Protein AF-A0A849QAJ8-F1 (afdb_monomer)

Solvent-accessible surface area (backbone atoms only — not comparable to full-atom values): 10828 Å² total; per-residue (Å²): 129,83,94,73,85,91,80,81,63,49,71,35,88,57,78,16,49,91,35,23,69,59,45,51,51,54,48,50,59,59,39,70,74,68,80,42,49,40,36,40,26,47,19,62,44,42,60,51,30,50,54,52,40,64,77,35,65,94,50,90,46,48,65,41,27,34,37,59,30,72,88,34,77,31,46,33,90,88,12,53,21,49,65,41,44,60,56,31,62,75,70,69,52,66,69,45,70,44,71,54,66,47,39,58,70,47,49,57,47,25,73,74,67,76,50,80,46,71,48,42,49,53,35,57,58,39,28,67,63,28,59,13,52,28,46,32,58,31,50,40,26,46,34,23,68,68,68,77,45,47,64,89,42,50,30,37,27,37,9,29,36,97,45,47,22,30,20,31,35,32,32,32,32,23,39,72,93,47,47,87,68,42,40,84,75,44,64,51,30,31,38,58,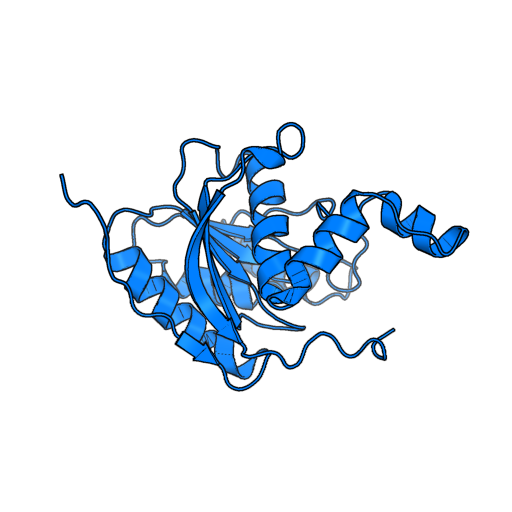64,97,58,78,71,88,80,76,125

Mean predicted aligned error: 3.6 Å

Foldseek 3Di:
DDPDDDDDAAAAQDFDAVCFVVLLVLLLVVCVVPQAQEEEEEAALCPSQVVSCVSCVPHNHQYEYEYEACPDQQNPCPHSNVVCVVVCVVVVHDYFHDDFLLPPCQVVVCVPPVDGDPSVVVLLVLCQQNNFSSVQLRRLQSCCQVVNDHLVHFYWYFYTDPHHTFWIWTKRGDHSVPSVSIDGDDTRYHYDDPGDPPPPD

Sequence (201 aa):
MAEFQTKNITYFLKTGVSNTDKAISLAVDRVAEGDITKVVVATSSGDTGLKVFEAFKDTNVSVVPVVLNAGSKYSLPDGEWTKNKKKYDRLGLKYVQGIHTFSGIERAVKSRWNTAGPALLIGDALKLSCEGFKVCVEITVMACDSGFVSPDDKVLVLSGTGRGSDTVLVVKPAYSSSFFDLAIQEIVCKPMTDGIKHDAR

pLDDT: mean 94.59, std 10.2, range [32.88, 98.94]

Radius of gyration: 16.39 Å; Cα contacts (8 Å, |Δi|>4): 404; chains: 1; bounding box: 48×39×46 Å

Nearest PDB structures (foldseek):
  1vp8-assembly1_A  TM=9.232E-01  e=2.959E-21  Archaeoglobus fulgidus DSM 4304
  1t57-assembly1_C-2  TM=9.183E-01  e=1.651E-17  Methanothermobacter thermautotrophicus
  5gha-assembly2_D  TM=4.778E-01  e=6.001E-04  Thermus thermophilus HB27
  5b4f-assembly1_A-2  TM=5.161E-01  e=3.882E-03  Thermus thermophilus HB27
  5log-assembly1_B  TM=4.543E-01  e=4.780E-02  Myxococcus xanthus

Secondary structure (DSSP, 8-state):
--S------EEESS-SGGGHHHHHHHHHHHHTTSS--EEEEE-SSSHHHHHHHHHHTTSSPEEEEEEPPTTSTTTSTTSHHHHHHHHHHHHT---EE---TTTTHHHHHHHHHS---HHHHHHHHHTTT-HHHHHHHHHHHHHHHTTSS-TT--EEEEE-SSSS--EEEEEE---GGGGGG-EEEEEEEEE--S---TT--

Structure (mmCIF, N/CA/C/O backbone):
data_AF-A0A849QAJ8-F1
#
_entry.id   AF-A0A849QAJ8-F1
#
loop_
_atom_site.group_PDB
_atom_site.id
_atom_site.type_symbol
_atom_site.label_atom_id
_atom_site.label_alt_id
_atom_site.label_comp_id
_atom_site.label_asym_id
_atom_site.label_entity_id
_atom_site.label_seq_id
_atom_site.pdbx_PDB_ins_code
_atom_site.Cartn_x
_atom_site.Cartn_y
_atom_site.Cartn_z
_atom_site.occupancy
_atom_site.B_iso_or_equiv
_atom_site.auth_seq_id
_atom_site.auth_comp_id
_atom_site.auth_asym_id
_atom_site.auth_atom_id
_atom_site.pdbx_PDB_model_num
ATOM 1 N N . MET A 1 1 ? -28.780 11.942 8.060 1.00 59.34 1 MET A N 1
ATOM 2 C CA . MET A 1 1 ? -27.422 11.362 7.934 1.00 59.34 1 MET A CA 1
ATOM 3 C C . MET A 1 1 ? -26.432 12.512 8.017 1.00 59.34 1 MET A C 1
ATOM 5 O O . MET A 1 1 ? -26.827 13.617 7.670 1.00 59.34 1 MET A O 1
ATOM 9 N N . ALA A 1 2 ? -25.214 12.297 8.517 1.00 70.69 2 ALA A N 1
ATOM 10 C CA . ALA A 1 2 ? -24.197 13.347 8.486 1.00 70.69 2 ALA A CA 1
ATOM 11 C C . ALA A 1 2 ? -23.813 13.636 7.025 1.00 70.69 2 ALA A C 1
ATOM 13 O O . ALA A 1 2 ? -23.554 12.702 6.271 1.00 70.69 2 ALA A O 1
ATOM 14 N N . GLU A 1 3 ? -23.813 14.907 6.626 1.00 91.25 3 GLU A N 1
ATOM 15 C CA . GLU A 1 3 ? -23.487 15.330 5.252 1.00 91.25 3 GLU A CA 1
ATOM 16 C C . GLU A 1 3 ? -21.973 15.362 4.990 1.00 91.25 3 GLU A C 1
ATOM 18 O O . GLU A 1 3 ? -21.538 15.354 3.842 1.00 91.25 3 GLU A O 1
ATOM 23 N N . PHE A 1 4 ? -21.162 15.378 6.052 1.00 92.31 4 PHE A N 1
ATOM 24 C CA . PHE A 1 4 ? -19.704 15.397 5.989 1.00 92.31 4 PHE A CA 1
ATOM 25 C C . PHE A 1 4 ? -19.081 14.779 7.249 1.00 92.31 4 PHE A C 1
ATOM 27 O O . PHE A 1 4 ? -19.720 14.682 8.299 1.00 92.31 4 PHE A O 1
ATOM 34 N N . GLN A 1 5 ? -17.806 14.392 7.150 1.00 92.62 5 GLN A N 1
ATOM 35 C CA . GLN A 1 5 ? -16.974 13.958 8.272 1.00 92.62 5 GLN A CA 1
ATOM 36 C C . GLN A 1 5 ? -15.643 14.717 8.241 1.00 92.62 5 GLN A C 1
ATOM 38 O O . GLN A 1 5 ? -14.999 14.801 7.197 1.00 92.62 5 GLN A O 1
ATOM 43 N N . THR A 1 6 ? -15.214 15.235 9.392 1.00 95.81 6 THR A N 1
ATOM 44 C CA . THR A 1 6 ? -13.903 15.881 9.547 1.00 95.81 6 THR A CA 1
ATOM 45 C C . THR A 1 6 ? -12.921 14.907 10.184 1.00 95.81 6 THR A C 1
ATOM 47 O O . THR A 1 6 ? -13.223 14.297 11.210 1.00 95.81 6 THR A O 1
ATOM 50 N N . LYS A 1 7 ? -11.732 14.781 9.591 1.00 95.69 7 LYS A N 1
ATOM 51 C CA . LYS A 1 7 ? -10.619 13.981 10.111 1.00 95.69 7 LYS A CA 1
ATOM 52 C C . LYS A 1 7 ? -9.316 14.764 10.024 1.00 95.69 7 LYS A C 1
ATOM 54 O O . LYS A 1 7 ? -9.140 15.596 9.137 1.00 95.69 7 LYS A O 1
ATOM 59 N N . ASN A 1 8 ? -8.400 14.464 10.938 1.00 96.88 8 ASN A N 1
ATOM 60 C CA . ASN A 1 8 ? -7.051 15.015 10.912 1.00 96.88 8 ASN A CA 1
ATOM 61 C C . ASN A 1 8 ? -6.159 14.189 9.982 1.00 96.88 8 ASN A C 1
ATOM 63 O O . ASN A 1 8 ? -6.253 12.964 9.947 1.00 96.88 8 ASN A O 1
ATOM 67 N N . ILE A 1 9 ? -5.251 14.870 9.287 1.00 98.38 9 ILE A N 1
ATOM 68 C CA . ILE A 1 9 ? -4.198 14.266 8.470 1.00 98.38 9 ILE A CA 1
ATOM 69 C C . ILE A 1 9 ? -2.834 14.690 9.010 1.00 98.38 9 ILE A C 1
ATOM 71 O O . ILE A 1 9 ? -2.630 15.851 9.366 1.00 98.38 9 ILE A O 1
ATOM 75 N N . THR A 1 10 ? -1.881 13.757 9.047 1.00 98.69 10 THR A N 1
ATOM 76 C CA . THR A 1 10 ? -0.484 14.072 9.375 1.00 98.69 10 THR A CA 1
ATOM 77 C C . THR A 1 10 ? 0.354 14.232 8.112 1.00 98.69 10 THR A C 1
ATOM 79 O O . THR A 1 10 ? 0.436 13.324 7.284 1.00 98.69 10 THR A O 1
ATOM 82 N N . TYR A 1 11 ? 1.050 15.361 8.002 1.00 98.38 11 TYR A N 1
ATOM 83 C CA . TYR A 1 11 ? 2.025 15.594 6.944 1.00 98.38 11 TYR A CA 1
ATOM 84 C C . TYR A 1 11 ? 3.453 15.484 7.480 1.00 98.38 11 TYR A C 1
ATOM 86 O O . TYR A 1 11 ? 3.863 16.277 8.326 1.00 98.38 11 TYR A O 1
ATOM 94 N N . PHE A 1 12 ? 4.230 14.521 6.982 1.00 97.94 12 PHE A N 1
ATOM 95 C CA . PHE A 1 12 ? 5.649 14.423 7.332 1.00 97.94 12 PHE A CA 1
ATOM 96 C C . PHE A 1 12 ? 6.468 15.442 6.544 1.00 97.94 12 PHE A C 1
ATOM 98 O O . PHE A 1 12 ? 6.305 15.572 5.336 1.00 97.94 12 PHE A O 1
ATOM 105 N N . LEU A 1 13 ? 7.405 16.127 7.198 1.00 95.44 13 LEU A N 1
ATOM 106 C CA . LEU A 1 13 ? 8.244 17.133 6.532 1.00 95.44 13 LEU A CA 1
ATOM 107 C C . LEU A 1 13 ? 9.301 16.526 5.595 1.00 95.44 13 LEU A C 1
ATOM 109 O O . LEU A 1 13 ? 9.900 17.234 4.793 1.00 95.44 13 LEU A O 1
ATOM 113 N N . LYS A 1 14 ? 9.578 15.226 5.726 1.00 92.94 14 LYS A N 1
ATOM 114 C CA . LYS A 1 14 ? 10.541 14.479 4.910 1.00 92.94 14 LYS A CA 1
ATOM 115 C C . LYS A 1 14 ? 9.977 13.102 4.587 1.00 92.94 14 LYS A C 1
ATOM 117 O O . LYS A 1 14 ? 9.165 12.578 5.343 1.00 92.94 14 LYS A O 1
ATOM 122 N N . THR A 1 15 ? 10.434 12.507 3.494 1.00 94.31 15 THR A N 1
ATOM 123 C CA . THR A 1 15 ? 10.112 11.128 3.099 1.00 94.31 15 THR A CA 1
ATOM 124 C C . THR A 1 15 ? 10.975 10.099 3.838 1.00 94.31 15 THR A C 1
ATOM 126 O O . THR A 1 15 ? 12.091 10.415 4.258 1.00 94.31 15 THR A O 1
ATOM 129 N N . GLY A 1 16 ? 10.531 8.840 3.868 1.00 92.06 16 GLY A N 1
ATOM 130 C CA . GLY A 1 16 ? 11.381 7.682 4.156 1.00 92.06 16 GLY A CA 1
ATOM 131 C C . GLY A 1 16 ? 11.278 7.086 5.562 1.00 92.06 16 GLY A C 1
ATOM 132 O O . GLY A 1 16 ? 10.374 7.376 6.345 1.00 92.06 16 GLY A O 1
ATOM 133 N N . VAL A 1 17 ? 12.234 6.201 5.862 1.00 96.25 17 VAL A N 1
ATOM 134 C CA . VAL A 1 17 ? 12.159 5.217 6.957 1.00 96.25 17 VAL A CA 1
ATOM 135 C C . VAL A 1 17 ? 11.997 5.815 8.356 1.00 96.25 17 VAL A C 1
ATOM 137 O O . VAL A 1 17 ? 11.399 5.164 9.213 1.00 96.25 17 VAL A O 1
ATOM 140 N N . SER A 1 18 ? 12.459 7.047 8.588 1.00 97.06 18 SER A N 1
ATOM 141 C CA . SER A 1 18 ? 12.325 7.739 9.879 1.00 97.06 18 SER A CA 1
ATOM 142 C C . SER A 1 18 ? 10.871 7.939 10.309 1.00 97.06 18 SER A C 1
ATOM 144 O O . SER A 1 18 ? 10.608 8.109 11.494 1.00 97.06 18 SER A O 1
ATOM 146 N N . ASN A 1 19 ? 9.927 7.897 9.366 1.00 98.25 19 ASN A N 1
ATOM 147 C CA . ASN A 1 19 ? 8.506 8.081 9.647 1.00 98.25 19 ASN A CA 1
ATOM 148 C C . ASN A 1 19 ? 7.787 6.775 10.011 1.00 98.25 19 ASN A C 1
ATOM 150 O O . ASN A 1 19 ? 6.636 6.830 10.434 1.00 98.25 19 ASN A O 1
ATOM 154 N N . THR A 1 20 ? 8.446 5.617 9.868 1.00 98.69 20 THR A N 1
ATOM 155 C CA . THR A 1 20 ? 7.796 4.295 9.940 1.00 98.69 20 THR A CA 1
ATOM 156 C C . THR A 1 20 ? 7.024 4.100 11.232 1.00 98.69 20 THR A C 1
ATOM 158 O O . THR A 1 20 ? 5.845 3.768 11.190 1.00 98.69 20 THR A O 1
ATOM 161 N N . ASP A 1 21 ? 7.656 4.341 12.377 1.00 98.69 21 ASP A N 1
ATOM 162 C CA . ASP A 1 21 ? 7.020 4.058 13.664 1.00 98.69 21 ASP A CA 1
ATOM 163 C C . ASP A 1 21 ? 5.844 5.019 13.922 1.00 98.69 21 ASP A C 1
ATOM 165 O O . ASP A 1 21 ? 4.804 4.608 14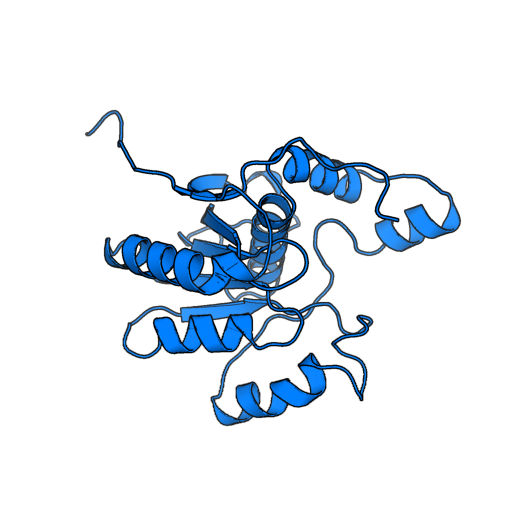.437 1.00 98.69 21 ASP A O 1
ATOM 169 N N . LYS A 1 22 ? 5.940 6.278 13.463 1.00 98.81 22 LYS A N 1
ATOM 170 C CA . LYS A 1 22 ? 4.822 7.226 13.549 1.00 98.81 22 LYS A CA 1
ATOM 171 C C . LYS A 1 22 ? 3.684 6.867 12.591 1.00 98.81 22 LYS A C 1
ATOM 173 O O . LYS A 1 22 ? 2.528 6.953 12.989 1.00 98.81 22 LYS A O 1
ATOM 178 N N . ALA A 1 23 ? 3.987 6.441 11.366 1.00 98.81 23 ALA A N 1
ATOM 179 C CA . ALA A 1 23 ? 2.986 5.969 10.411 1.00 98.81 23 ALA A CA 1
ATOM 180 C C . ALA A 1 23 ? 2.232 4.737 10.945 1.00 98.81 23 ALA A C 1
ATOM 182 O O . ALA A 1 23 ? 1.012 4.676 10.830 1.00 98.81 23 ALA A O 1
ATOM 183 N N . ILE A 1 24 ? 2.935 3.801 11.595 1.00 98.88 24 ILE A N 1
ATOM 184 C CA . ILE A 1 24 ? 2.323 2.634 12.250 1.00 98.88 24 ILE A CA 1
ATOM 185 C C . ILE A 1 24 ? 1.429 3.065 13.419 1.00 98.88 24 ILE A C 1
ATOM 187 O O . ILE A 1 24 ? 0.303 2.596 13.516 1.00 98.88 24 ILE A O 1
ATOM 191 N N . SER A 1 25 ? 1.879 3.991 14.271 1.00 98.75 25 SER A N 1
ATOM 192 C CA . SER A 1 25 ? 1.038 4.528 15.353 1.00 98.75 25 SER A CA 1
ATOM 193 C C . SER A 1 25 ? -0.247 5.170 14.816 1.00 98.75 25 SER A C 1
ATOM 195 O O . SER A 1 25 ? -1.323 4.854 15.305 1.00 98.75 25 SER A O 1
ATOM 197 N N . LEU A 1 26 ? -0.159 5.998 13.771 1.00 98.81 26 LEU A N 1
ATOM 198 C CA . LEU A 1 26 ? -1.337 6.623 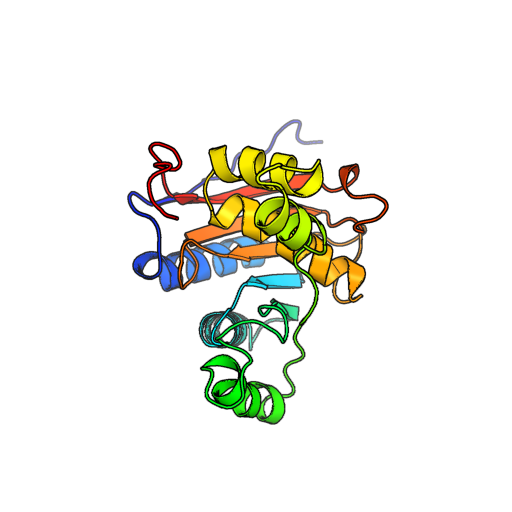13.155 1.00 98.81 26 LEU A CA 1
ATOM 199 C C . LEU A 1 26 ? -2.275 5.595 12.499 1.00 98.81 26 LEU A C 1
ATOM 201 O O . LEU A 1 26 ? -3.489 5.781 12.483 1.00 98.81 26 LEU A O 1
ATOM 205 N N . ALA A 1 27 ? -1.718 4.510 11.959 1.00 98.75 27 ALA A N 1
ATOM 206 C CA . ALA A 1 27 ? -2.486 3.389 11.434 1.00 98.75 27 ALA A CA 1
ATOM 207 C C . ALA A 1 27 ? -3.267 2.659 12.534 1.00 98.75 27 ALA A C 1
ATOM 209 O O . ALA A 1 27 ? -4.446 2.364 12.345 1.00 98.75 27 ALA A O 1
ATOM 210 N N . VAL A 1 28 ? -2.628 2.394 13.677 1.00 98.56 28 VAL A N 1
ATOM 211 C CA . VAL A 1 28 ? -3.278 1.794 14.851 1.00 98.56 28 VAL A CA 1
ATOM 212 C C . VAL A 1 28 ? -4.408 2.693 15.348 1.00 98.56 28 VAL A C 1
ATOM 214 O O . VAL A 1 28 ? -5.528 2.211 15.505 1.00 98.56 28 VAL A O 1
ATOM 217 N N . ASP A 1 29 ? -4.150 3.997 15.493 1.00 98.31 29 ASP A N 1
ATOM 218 C CA . ASP A 1 29 ? -5.162 4.977 15.906 1.00 98.31 29 ASP A CA 1
ATOM 219 C C . ASP A 1 29 ? -6.360 4.977 14.944 1.00 98.31 29 ASP A C 1
ATOM 221 O O . ASP A 1 29 ? -7.511 4.971 15.379 1.00 98.31 29 ASP A O 1
ATOM 225 N N . ARG A 1 30 ? -6.106 4.924 13.627 1.00 98.00 30 ARG A N 1
ATOM 226 C CA . ARG A 1 30 ? -7.181 4.885 12.630 1.00 98.00 30 ARG A CA 1
ATOM 227 C C . ARG A 1 30 ? -7.992 3.596 12.716 1.00 98.00 30 ARG A C 1
ATOM 229 O O . ARG A 1 30 ? -9.213 3.647 12.614 1.00 98.00 30 ARG A O 1
ATOM 236 N N . VAL A 1 31 ? -7.349 2.444 12.871 1.00 98.06 31 VAL A N 1
ATOM 237 C CA . VAL A 1 31 ? -8.041 1.147 12.957 1.00 98.06 31 VAL A CA 1
ATOM 238 C C . VAL A 1 31 ? -8.864 1.028 14.242 1.00 98.06 31 VAL A C 1
ATOM 240 O O . VAL A 1 31 ? -9.927 0.410 14.220 1.00 98.06 31 VAL A O 1
ATOM 243 N N . ALA A 1 32 ? -8.437 1.672 15.332 1.00 97.25 32 ALA A N 1
ATOM 244 C CA . ALA A 1 32 ? -9.168 1.698 16.600 1.00 97.25 32 ALA A CA 1
ATOM 245 C C . ALA A 1 32 ? -10.566 2.344 16.503 1.00 97.25 32 ALA A C 1
ATOM 247 O O . ALA A 1 32 ? -11.397 2.125 17.381 1.00 97.25 32 ALA A O 1
ATOM 248 N N . GLU A 1 33 ? -10.863 3.085 15.429 1.00 96.56 33 GLU A N 1
ATOM 249 C CA . GLU A 1 33 ? -12.215 3.587 15.147 1.00 96.56 33 GLU A CA 1
ATOM 250 C C . GLU A 1 33 ? -13.225 2.473 14.792 1.00 96.56 33 GLU A C 1
ATOM 252 O O . GLU A 1 33 ? -14.432 2.706 14.840 1.00 96.56 33 GLU A O 1
ATOM 257 N N . GLY A 1 34 ? -12.754 1.258 14.479 1.00 96.19 34 GLY A N 1
ATOM 258 C CA . GLY A 1 34 ? -13.561 0.031 14.487 1.00 96.19 34 GLY A CA 1
ATOM 259 C C . GLY A 1 34 ? -14.207 -0.388 13.162 1.00 96.19 34 GLY A C 1
ATOM 260 O O . GLY A 1 34 ? -14.842 -1.438 13.112 1.00 96.19 34 GLY A O 1
ATOM 261 N N . ASP A 1 35 ? -14.038 0.373 12.081 1.00 96.62 35 ASP A N 1
ATOM 262 C CA . ASP A 1 35 ? -14.618 0.093 10.755 1.00 96.62 35 ASP A CA 1
ATOM 263 C C . ASP A 1 35 ? -13.645 -0.586 9.769 1.00 96.62 35 ASP A C 1
ATOM 265 O O . ASP A 1 35 ? -13.997 -0.811 8.611 1.00 96.62 35 ASP A O 1
ATOM 269 N N . ILE A 1 36 ? -12.423 -0.910 10.207 1.00 98.12 36 ILE A N 1
ATOM 270 C CA . ILE A 1 36 ? -11.376 -1.531 9.385 1.00 98.12 36 ILE A CA 1
ATOM 271 C C . ILE A 1 36 ? -10.854 -2.792 10.073 1.00 98.12 36 ILE A C 1
ATOM 273 O O . ILE A 1 36 ? -10.370 -2.746 11.201 1.00 98.12 36 ILE A O 1
ATOM 277 N N . THR A 1 37 ? -10.880 -3.915 9.357 1.00 97.25 37 THR A N 1
ATOM 278 C CA . THR A 1 37 ? -10.395 -5.220 9.848 1.00 97.25 37 THR A CA 1
ATOM 279 C C . THR A 1 37 ? -9.248 -5.792 9.015 1.00 97.25 37 THR A C 1
ATOM 281 O O . THR A 1 37 ? -8.721 -6.855 9.342 1.00 97.25 37 THR A O 1
ATOM 284 N N . LYS A 1 38 ? -8.831 -5.102 7.947 1.00 98.62 38 LYS A N 1
ATOM 285 C CA . LYS A 1 38 ? -7.742 -5.532 7.062 1.00 98.62 38 LYS A CA 1
ATOM 286 C C . LYS A 1 38 ? -6.733 -4.411 6.850 1.00 98.62 38 LYS A C 1
ATOM 288 O O . LYS A 1 38 ? -7.098 -3.283 6.516 1.00 98.62 38 LYS A O 1
ATOM 293 N N . VAL A 1 39 ? -5.460 -4.753 7.010 1.00 98.81 39 VAL A N 1
ATOM 294 C CA . VAL A 1 39 ? -4.318 -3.858 6.828 1.00 98.81 39 VAL A CA 1
ATOM 295 C C . VAL A 1 39 ? -3.399 -4.439 5.763 1.00 98.81 39 VAL A C 1
ATOM 297 O O . VAL A 1 39 ? -2.885 -5.538 5.926 1.00 98.81 39 VAL A O 1
ATOM 300 N N . VAL A 1 40 ? -3.144 -3.700 4.690 1.00 98.94 40 VAL A N 1
ATOM 301 C CA . VAL A 1 40 ? -2.177 -4.074 3.649 1.00 98.94 40 VAL A CA 1
ATOM 302 C C . VAL A 1 40 ? -0.905 -3.254 3.848 1.00 98.94 40 VAL A C 1
ATOM 304 O O . VAL A 1 40 ? -0.972 -2.049 4.072 1.00 98.94 40 VAL A O 1
ATOM 307 N N . VAL A 1 41 ? 0.271 -3.878 3.776 1.00 98.94 41 VAL A N 1
ATOM 308 C CA . VAL A 1 41 ? 1.548 -3.183 4.015 1.00 98.94 41 VAL A CA 1
ATOM 309 C C . VAL A 1 41 ? 2.601 -3.540 2.976 1.00 98.94 41 VAL A C 1
ATOM 311 O O . VAL A 1 41 ? 2.927 -4.710 2.785 1.00 98.94 41 VAL A O 1
ATOM 314 N N . ALA A 1 42 ? 3.199 -2.532 2.338 1.00 98.81 42 ALA A N 1
ATOM 315 C CA . ALA A 1 42 ? 4.355 -2.735 1.471 1.00 98.81 42 ALA A CA 1
ATOM 316 C C . ALA A 1 42 ? 5.592 -3.082 2.304 1.00 98.81 42 ALA A C 1
ATOM 318 O O . ALA A 1 42 ? 5.936 -2.390 3.266 1.00 98.81 42 ALA A O 1
ATOM 319 N N . THR A 1 43 ? 6.325 -4.120 1.904 1.00 98.50 43 THR A N 1
ATOM 320 C CA . THR A 1 43 ? 7.581 -4.470 2.565 1.00 98.50 43 THR A CA 1
ATOM 321 C C . THR A 1 43 ? 8.574 -5.128 1.610 1.00 98.50 43 THR A C 1
ATOM 323 O O . THR A 1 43 ? 8.359 -6.213 1.092 1.00 98.50 43 THR A O 1
ATOM 326 N N . SER A 1 44 ? 9.704 -4.467 1.354 1.00 97.31 44 SER A N 1
ATOM 327 C CA . SER A 1 44 ? 10.723 -4.989 0.434 1.00 97.31 44 SER A CA 1
ATOM 328 C C . SER A 1 44 ? 11.646 -6.017 1.089 1.00 97.31 44 SER A C 1
ATOM 330 O O . SER A 1 44 ? 11.889 -7.061 0.498 1.00 97.31 44 SER A O 1
ATOM 332 N N . SER A 1 45 ? 12.141 -5.748 2.303 1.00 97.31 45 SER A N 1
ATOM 333 C CA . SER A 1 45 ? 12.976 -6.675 3.088 1.00 97.31 45 SER A CA 1
ATOM 334 C C . SER A 1 45 ? 12.172 -7.623 3.983 1.00 97.31 45 SER A C 1
ATOM 336 O O . SER A 1 45 ? 12.735 -8.567 4.527 1.00 97.31 45 SER A O 1
ATOM 338 N N . GLY A 1 46 ? 10.877 -7.365 4.184 1.00 97.81 46 GLY A N 1
ATOM 339 C CA . GLY A 1 46 ? 10.035 -8.050 5.169 1.00 97.81 46 GLY A CA 1
ATOM 340 C C . GLY A 1 46 ? 9.964 -7.362 6.539 1.00 97.81 46 GLY A C 1
ATOM 341 O O . GLY A 1 46 ? 9.052 -7.665 7.305 1.00 97.81 46 GLY A O 1
ATOM 342 N N . ASP A 1 47 ? 10.859 -6.424 6.867 1.00 97.75 47 ASP A N 1
ATOM 343 C CA . ASP A 1 47 ? 10.926 -5.856 8.227 1.00 97.75 47 ASP A CA 1
ATOM 344 C C . ASP A 1 47 ? 9.713 -4.983 8.567 1.00 97.75 47 ASP A C 1
ATOM 346 O O . ASP A 1 47 ? 9.139 -5.108 9.646 1.00 97.75 47 ASP A O 1
ATOM 350 N N . THR A 1 48 ? 9.282 -4.121 7.641 1.00 98.50 48 THR A N 1
ATOM 351 C CA . THR A 1 48 ? 8.090 -3.278 7.842 1.00 98.50 48 THR A CA 1
ATOM 352 C C . THR A 1 48 ? 6.830 -4.122 8.013 1.00 98.50 48 THR A C 1
ATOM 354 O O . THR A 1 48 ? 6.017 -3.811 8.876 1.00 98.50 48 THR A O 1
ATOM 357 N N . GLY A 1 49 ? 6.692 -5.218 7.259 1.00 98.38 49 GLY A N 1
ATOM 358 C CA . GLY A 1 49 ? 5.556 -6.126 7.420 1.00 98.38 49 GLY A CA 1
ATOM 359 C C . GLY A 1 49 ? 5.541 -6.806 8.790 1.00 98.38 49 GLY A C 1
ATOM 360 O O . GLY A 1 49 ? 4.482 -6.892 9.401 1.00 98.38 49 GLY A O 1
ATOM 361 N N . LEU A 1 50 ? 6.707 -7.190 9.328 1.00 98.44 50 LEU A N 1
ATOM 362 C CA . LEU A 1 50 ? 6.814 -7.733 10.690 1.00 98.44 50 LEU A CA 1
ATOM 363 C C . LEU A 1 50 ? 6.470 -6.687 11.754 1.00 98.44 50 LEU A C 1
ATOM 365 O O . LEU A 1 50 ? 5.759 -7.003 12.700 1.00 98.44 50 LEU A O 1
ATOM 369 N N 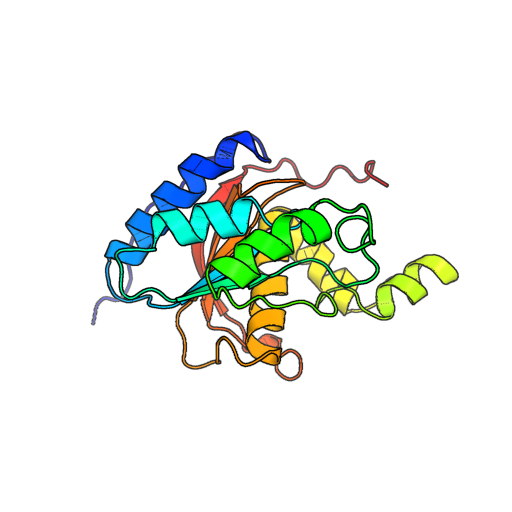. LYS A 1 51 ? 6.939 -5.442 11.593 1.00 98.44 51 LYS A N 1
ATOM 370 C CA . LYS A 1 51 ? 6.597 -4.343 12.510 1.00 98.44 51 LYS A CA 1
ATOM 371 C C . LYS A 1 51 ? 5.094 -4.063 12.537 1.00 98.44 51 LYS A C 1
ATOM 373 O O . LYS A 1 51 ? 4.534 -3.872 13.609 1.00 98.44 51 LYS A O 1
ATOM 378 N N . VAL A 1 52 ? 4.451 -4.032 11.368 1.00 98.56 52 VAL A N 1
ATOM 379 C CA . VAL A 1 52 ? 2.999 -3.822 11.274 1.00 98.56 52 VAL A CA 1
ATOM 380 C C . VAL A 1 52 ? 2.247 -5.010 11.861 1.00 98.56 52 VAL A C 1
ATOM 382 O O . VAL A 1 52 ? 1.324 -4.799 12.635 1.00 98.56 52 VAL A O 1
ATOM 385 N N . PHE A 1 53 ? 2.661 -6.243 11.563 1.00 98.25 53 PHE A N 1
ATOM 386 C CA . PHE A 1 53 ? 2.078 -7.427 12.193 1.00 98.25 53 PHE A CA 1
ATOM 387 C C . PHE A 1 53 ? 2.145 -7.348 13.723 1.00 98.25 53 PHE A C 1
ATOM 389 O O . PHE A 1 53 ? 1.124 -7.507 14.381 1.00 98.25 53 PHE A O 1
ATOM 396 N N . GLU A 1 54 ? 3.313 -7.027 14.283 1.00 98.19 54 GLU A N 1
ATOM 397 C CA . GLU A 1 54 ? 3.498 -6.891 15.730 1.00 98.19 54 GLU A CA 1
ATOM 398 C C . GLU A 1 54 ? 2.582 -5.818 16.338 1.00 98.19 54 GLU A C 1
ATOM 400 O O . GLU A 1 54 ? 2.016 -6.032 17.405 1.00 98.19 54 GLU A O 1
ATOM 405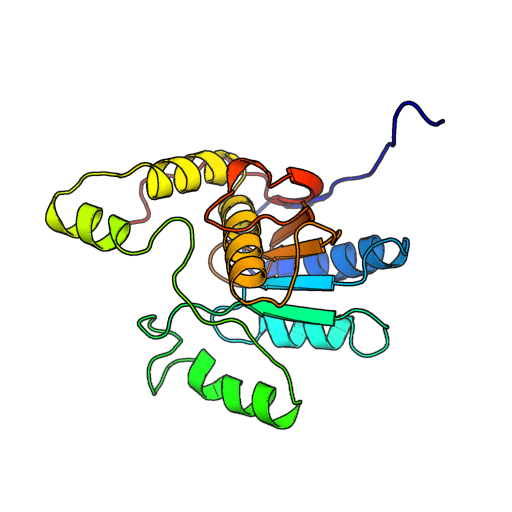 N N . ALA A 1 55 ? 2.382 -4.692 15.644 1.00 98.38 55 ALA A N 1
ATOM 406 C CA . ALA A 1 55 ? 1.503 -3.613 16.098 1.00 98.38 55 ALA A CA 1
ATOM 407 C C . ALA A 1 55 ? 0.012 -4.001 16.141 1.00 98.38 55 ALA A C 1
ATOM 409 O O . ALA A 1 55 ? -0.756 -3.369 16.863 1.00 98.38 55 ALA A O 1
ATOM 410 N N . PHE A 1 56 ? -0.394 -5.029 15.389 1.00 97.81 56 PHE A N 1
ATOM 411 C CA . PHE A 1 56 ? -1.781 -5.497 15.300 1.00 97.81 56 PHE A CA 1
ATOM 412 C C . PHE A 1 56 ? -2.001 -6.908 15.869 1.00 97.81 56 PHE A C 1
ATOM 414 O O . PHE A 1 56 ? -3.131 -7.394 15.837 1.00 97.81 56 PHE A O 1
ATOM 421 N N . LYS A 1 57 ? -0.969 -7.569 16.412 1.00 95.38 57 LYS A N 1
ATOM 422 C CA . LYS A 1 57 ? -1.013 -8.994 16.798 1.00 95.38 57 LYS A CA 1
ATOM 423 C C . LYS A 1 57 ? -2.087 -9.343 17.839 1.00 95.38 57 LYS A C 1
ATOM 425 O O . LYS A 1 57 ? -2.603 -10.452 17.819 1.00 95.38 57 LYS A O 1
ATOM 430 N N . ASP A 1 58 ? -2.417 -8.396 18.719 1.00 94.31 58 ASP A N 1
ATOM 431 C CA . ASP A 1 58 ? -3.389 -8.563 19.809 1.00 94.31 58 ASP A CA 1
ATOM 432 C C . ASP A 1 58 ? -4.778 -8.007 19.427 1.00 94.31 58 ASP A C 1
ATOM 434 O O . ASP A 1 58 ? -5.613 -7.714 20.283 1.00 94.31 58 ASP A O 1
ATOM 438 N N . THR A 1 59 ? -5.029 -7.826 18.126 1.00 94.62 59 THR A N 1
ATOM 439 C CA . THR A 1 59 ? -6.287 -7.311 17.570 1.00 94.62 59 THR A CA 1
ATOM 440 C C . THR A 1 59 ? -6.909 -8.317 16.599 1.00 94.62 59 THR A C 1
ATOM 442 O O . THR A 1 59 ? -6.253 -9.248 16.140 1.00 94.62 59 THR A O 1
ATOM 445 N N . ASN A 1 60 ? -8.169 -8.102 16.211 1.00 93.31 60 ASN A N 1
ATOM 446 C CA . ASN A 1 60 ? -8.846 -8.919 15.190 1.00 93.31 60 ASN A CA 1
ATOM 447 C C . ASN A 1 60 ? -8.488 -8.515 13.744 1.00 93.31 60 ASN A C 1
ATOM 449 O O . ASN A 1 60 ? -9.195 -8.874 12.801 1.00 93.31 60 ASN A O 1
ATOM 453 N N . VAL A 1 61 ? -7.430 -7.725 13.557 1.00 97.06 61 VAL A N 1
ATOM 454 C CA . VAL A 1 61 ? -7.058 -7.146 12.265 1.00 97.06 61 VAL A CA 1
ATOM 455 C C . VAL A 1 61 ? -6.154 -8.107 11.505 1.00 97.06 61 VAL A C 1
ATOM 457 O O . VAL A 1 61 ? -5.109 -8.531 11.993 1.00 97.06 61 VAL A O 1
ATOM 460 N N . SER A 1 62 ? -6.525 -8.419 10.266 1.00 97.69 62 SER A N 1
ATOM 461 C CA . SER A 1 62 ? -5.686 -9.206 9.369 1.00 97.69 62 SER A CA 1
ATOM 462 C C . SER A 1 62 ? -4.645 -8.316 8.695 1.00 97.69 62 SER A C 1
ATOM 464 O O . SER A 1 62 ? -4.995 -7.373 7.984 1.00 97.69 62 SER A O 1
ATOM 466 N N . VAL A 1 63 ? -3.363 -8.625 8.891 1.00 98.50 63 VAL A N 1
ATOM 467 C CA . VAL A 1 63 ? -2.256 -7.941 8.214 1.00 98.50 63 VAL A CA 1
ATOM 468 C C . VAL A 1 63 ? -1.847 -8.726 6.968 1.00 98.50 63 VAL A C 1
ATOM 470 O O . VAL A 1 63 ? -1.578 -9.925 7.038 1.00 98.50 63 VAL A O 1
ATOM 473 N N . VAL A 1 64 ? -1.760 -8.031 5.834 1.00 98.62 64 VAL A N 1
ATOM 474 C CA . VAL A 1 64 ? -1.406 -8.552 4.509 1.00 98.62 64 VAL A CA 1
ATOM 475 C C . VAL A 1 64 ? -0.129 -7.860 4.017 1.00 98.62 64 VAL A C 1
ATOM 477 O O . VAL A 1 64 ? -0.177 -6.795 3.393 1.00 98.62 64 VAL A O 1
ATOM 480 N N . PRO A 1 65 ? 1.046 -8.439 4.296 1.00 98.62 65 PRO A N 1
ATOM 481 C CA . PRO A 1 65 ? 2.309 -7.959 3.758 1.00 98.62 65 PRO A CA 1
ATOM 482 C C . PRO A 1 65 ? 2.406 -8.210 2.251 1.00 98.62 65 PRO A C 1
ATOM 484 O O . PRO A 1 65 ? 2.178 -9.325 1.782 1.00 98.62 65 PRO A O 1
ATOM 487 N N . VAL A 1 66 ? 2.797 -7.188 1.495 1.00 98.75 66 VAL A N 1
ATOM 488 C CA . VAL A 1 66 ? 3.032 -7.256 0.049 1.00 98.75 66 VAL A CA 1
ATOM 489 C C . VAL A 1 66 ? 4.509 -7.007 -0.218 1.00 98.75 66 VAL A C 1
ATOM 491 O O . VAL A 1 66 ? 5.035 -5.925 0.062 1.00 98.75 66 VAL A O 1
ATOM 494 N N . VAL A 1 67 ? 5.182 -8.025 -0.748 1.00 98.25 67 VAL A N 1
ATOM 495 C CA . VAL A 1 67 ? 6.607 -7.984 -1.078 1.00 98.25 67 VAL A CA 1
ATOM 496 C C . VAL A 1 67 ? 6.832 -7.712 -2.558 1.00 98.25 67 VAL A C 1
ATOM 498 O O . VAL A 1 67 ? 5.936 -7.836 -3.394 1.00 98.25 67 VAL A O 1
ATOM 501 N N . LEU A 1 68 ? 8.068 -7.347 -2.896 1.00 96.69 68 LEU A N 1
ATOM 502 C CA . LEU A 1 68 ? 8.468 -7.166 -4.288 1.00 96.69 68 LEU A CA 1
ATOM 503 C C . LEU A 1 68 ? 8.456 -8.504 -5.038 1.00 96.69 68 LEU A C 1
ATOM 505 O O . LEU A 1 68 ? 8.653 -9.572 -4.453 1.00 96.69 68 LEU A O 1
ATOM 509 N N . ASN A 1 69 ? 8.288 -8.434 -6.359 1.00 95.12 69 ASN A N 1
ATOM 510 C CA . ASN A 1 69 ? 8.330 -9.608 -7.230 1.00 95.12 69 ASN A CA 1
ATOM 511 C C . ASN A 1 69 ? 9.621 -10.442 -7.058 1.00 95.12 69 ASN A C 1
ATOM 513 O O . ASN A 1 69 ? 10.667 -9.938 -6.630 1.00 95.12 69 ASN A O 1
ATOM 517 N N . ALA A 1 70 ? 9.551 -11.716 -7.455 1.00 94.88 70 ALA A N 1
ATOM 518 C CA . ALA A 1 70 ? 10.636 -12.688 -7.298 1.00 94.88 70 ALA A CA 1
ATOM 519 C C . ALA A 1 70 ? 11.947 -12.292 -8.009 1.00 94.88 70 ALA A C 1
ATOM 521 O O . ALA A 1 70 ? 13.022 -12.690 -7.570 1.00 94.88 70 ALA A O 1
ATOM 522 N N . GLY A 1 71 ? 11.879 -11.473 -9.065 1.00 92.44 71 GLY A N 1
ATOM 523 C CA . GLY A 1 71 ? 13.052 -10.951 -9.774 1.00 92.44 71 GLY A CA 1
ATOM 524 C C . GLY A 1 71 ? 13.723 -9.752 -9.092 1.00 92.44 71 GLY A C 1
ATOM 525 O O . GLY A 1 71 ? 14.723 -9.238 -9.591 1.00 92.44 71 GLY A O 1
ATOM 526 N N . SER A 1 72 ? 13.191 -9.259 -7.972 1.00 93.94 72 SER A N 1
ATOM 527 C CA . SER A 1 72 ? 13.795 -8.140 -7.247 1.00 93.94 72 SER A CA 1
ATOM 528 C C . SER A 1 72 ? 15.070 -8.561 -6.514 1.00 93.94 72 SER A C 1
ATOM 530 O O . SER A 1 72 ? 15.149 -9.657 -5.964 1.00 93.94 72 SER A O 1
ATOM 532 N N . LYS A 1 73 ? 16.030 -7.635 -6.376 1.00 94.81 73 LYS A N 1
ATOM 533 C CA . LYS A 1 73 ? 17.259 -7.851 -5.584 1.00 94.81 73 LYS A CA 1
ATOM 534 C C . LYS A 1 73 ? 17.004 -8.312 -4.140 1.00 94.81 73 LYS A C 1
ATOM 536 O O . LYS A 1 73 ? 17.864 -8.939 -3.537 1.00 94.81 73 LYS A O 1
ATOM 541 N N . TYR A 1 74 ? 15.831 -7.996 -3.586 1.00 95.44 74 TYR A N 1
ATOM 542 C CA . TYR A 1 74 ? 15.437 -8.394 -2.235 1.00 95.44 74 TYR A CA 1
ATOM 543 C C . TYR A 1 74 ? 15.023 -9.866 -2.161 1.00 95.44 74 TYR A C 1
ATOM 545 O O . TYR A 1 74 ? 15.208 -10.483 -1.118 1.00 95.44 74 TYR A O 1
ATOM 553 N N . SER A 1 75 ? 14.481 -10.411 -3.254 1.00 94.56 75 SER A N 1
ATOM 554 C CA . SER A 1 75 ? 13.949 -11.777 -3.351 1.00 94.56 75 SER A CA 1
ATOM 555 C C . SER A 1 75 ? 14.932 -12.793 -3.941 1.00 94.56 75 SER A C 1
ATOM 557 O O . SER A 1 75 ? 14.627 -13.980 -3.977 1.00 94.56 75 SER A O 1
ATOM 559 N N . LEU A 1 76 ? 16.111 -12.351 -4.389 1.00 94.50 76 LEU A N 1
ATOM 560 C CA . LEU A 1 76 ? 17.201 -13.244 -4.793 1.00 94.50 76 LEU A CA 1
ATOM 561 C C . LEU A 1 76 ? 17.703 -14.087 -3.599 1.00 94.50 76 LEU A C 1
ATOM 563 O O . LEU A 1 76 ? 17.429 -13.721 -2.453 1.00 94.50 76 LEU A O 1
ATOM 567 N N . PRO A 1 77 ? 18.458 -15.184 -3.821 1.00 93.25 77 PRO A N 1
ATOM 568 C CA . PRO A 1 77 ? 18.902 -16.083 -2.747 1.00 93.25 77 PRO A CA 1
ATOM 569 C C . PRO A 1 77 ? 19.555 -15.386 -1.537 1.00 93.25 77 PRO A C 1
ATOM 571 O O . PRO A 1 77 ? 19.233 -15.716 -0.398 1.00 93.25 77 PRO A O 1
ATOM 574 N N . ASP A 1 78 ? 20.381 -14.360 -1.772 1.00 93.25 78 ASP A N 1
ATOM 575 C CA . ASP A 1 78 ? 21.060 -13.590 -0.712 1.00 93.25 78 ASP A CA 1
ATOM 576 C C . ASP A 1 78 ? 20.315 -12.320 -0.268 1.00 93.25 78 ASP A C 1
ATOM 578 O O . ASP A 1 78 ? 20.786 -11.578 0.608 1.00 93.25 78 ASP A O 1
ATOM 582 N N . GLY A 1 79 ? 19.154 -12.062 -0.867 1.00 95.62 79 GLY A N 1
ATOM 583 C CA . GLY A 1 79 ? 18.345 -10.880 -0.626 1.00 95.62 79 GLY A CA 1
ATOM 584 C C . GLY A 1 79 ? 17.727 -10.846 0.775 1.00 95.62 79 GLY A C 1
ATOM 585 O O . GLY A 1 79 ? 17.484 -11.871 1.416 1.00 95.62 79 GLY A O 1
ATOM 586 N N . GLU A 1 80 ? 17.479 -9.630 1.271 1.00 96.50 80 GLU A N 1
ATOM 587 C CA . GLU A 1 80 ? 16.958 -9.400 2.627 1.00 96.50 80 GLU A CA 1
ATOM 588 C C . GLU A 1 80 ? 15.604 -10.100 2.857 1.00 96.50 80 GLU A C 1
ATOM 590 O O . GLU A 1 80 ? 15.400 -10.698 3.916 1.00 96.50 80 GLU A O 1
ATOM 595 N N . TRP A 1 81 ? 14.714 -10.112 1.852 1.00 97.00 81 TRP A N 1
ATOM 596 C CA . TRP A 1 81 ? 13.426 -10.805 1.946 1.00 97.00 81 TRP A CA 1
ATOM 597 C C . TRP A 1 81 ? 13.605 -12.313 2.096 1.00 97.00 81 TRP A C 1
ATOM 599 O O . TRP A 1 81 ? 13.015 -12.902 2.995 1.00 97.00 81 TRP A O 1
ATOM 609 N N . THR A 1 82 ? 14.466 -12.943 1.296 1.00 93.69 82 THR A N 1
ATOM 610 C CA . THR A 1 82 ? 14.720 -14.393 1.380 1.00 93.69 82 THR A CA 1
ATOM 611 C C . THR A 1 82 ? 15.191 -14.811 2.774 1.00 93.69 82 THR A C 1
ATOM 613 O O . THR A 1 82 ? 14.764 -15.840 3.305 1.00 93.69 82 THR A O 1
ATOM 616 N N . LYS A 1 83 ? 16.017 -13.980 3.420 1.00 93.69 83 LYS A N 1
ATOM 617 C CA . LYS A 1 83 ? 16.474 -14.203 4.801 1.00 93.69 83 LYS A CA 1
ATOM 618 C C . LYS A 1 83 ? 15.332 -14.052 5.808 1.00 93.69 83 LYS A C 1
ATOM 620 O O . LYS A 1 83 ? 15.176 -14.895 6.695 1.00 93.69 83 LYS A O 1
ATOM 625 N N . ASN A 1 84 ? 14.524 -13.004 5.666 1.00 95.44 84 ASN A N 1
ATOM 626 C CA . ASN A 1 84 ? 13.416 -12.714 6.572 1.00 95.44 84 ASN A CA 1
ATOM 627 C C . ASN A 1 84 ? 12.179 -13.594 6.346 1.00 95.44 84 ASN A C 1
ATOM 629 O O . ASN A 1 84 ? 11.413 -13.778 7.291 1.00 95.44 84 ASN A O 1
ATOM 633 N N . LYS A 1 85 ? 12.013 -14.221 5.176 1.00 95.56 85 LYS A N 1
ATOM 634 C CA . LYS A 1 85 ? 10.903 -15.135 4.871 1.00 95.56 85 LYS A CA 1
ATOM 635 C C . LYS A 1 85 ? 10.790 -16.260 5.903 1.00 95.56 85 LYS A C 1
ATOM 637 O O . LYS A 1 85 ? 9.698 -16.559 6.366 1.00 95.56 85 LYS A O 1
ATOM 642 N N . LYS A 1 86 ? 11.922 -16.775 6.399 1.00 94.50 86 LYS A N 1
ATOM 643 C CA . LYS A 1 86 ? 11.937 -17.778 7.479 1.00 94.50 86 LYS A CA 1
ATOM 644 C C . LYS A 1 86 ? 11.209 -17.312 8.750 1.00 94.50 86 LYS A C 1
ATOM 646 O O . LYS A 1 86 ? 10.720 -18.151 9.497 1.00 94.50 86 LYS A O 1
ATOM 651 N N . LYS A 1 87 ? 11.182 -16.005 9.053 1.00 96.62 87 LYS A N 1
ATOM 652 C CA . LYS A 1 87 ? 10.409 -15.453 10.183 1.00 96.62 87 LYS A CA 1
ATOM 653 C C . LYS A 1 87 ? 8.911 -15.482 9.887 1.00 96.62 87 LYS A C 1
ATOM 655 O O . LYS A 1 87 ? 8.154 -15.854 10.771 1.00 96.62 87 LYS A O 1
ATOM 660 N N . TYR A 1 88 ? 8.512 -15.143 8.661 1.00 97.69 88 TYR A N 1
ATOM 661 C CA . TYR A 1 88 ? 7.119 -15.223 8.217 1.00 97.69 88 TYR A CA 1
ATOM 662 C C . TYR A 1 88 ? 6.611 -16.660 8.300 1.00 97.69 88 TYR A C 1
ATOM 664 O O . TYR A 1 88 ? 5.585 -16.897 8.928 1.00 97.69 88 TYR A O 1
ATOM 672 N N . ASP A 1 89 ? 7.387 -17.619 7.785 1.00 96.19 89 ASP A N 1
ATOM 673 C CA . ASP A 1 89 ? 7.040 -19.042 7.824 1.00 96.19 89 ASP A CA 1
ATOM 674 C C . ASP A 1 89 ? 6.866 -19.541 9.272 1.00 96.19 89 ASP A C 1
ATOM 676 O O . ASP A 1 89 ? 5.880 -20.202 9.586 1.00 96.19 89 ASP A O 1
ATOM 680 N N . ARG A 1 90 ? 7.779 -19.170 10.186 1.00 96.56 90 ARG A N 1
ATOM 681 C CA . ARG A 1 90 ? 7.680 -19.532 11.616 1.00 96.56 90 ARG A CA 1
ATOM 682 C C . ARG A 1 90 ? 6.460 -18.939 12.315 1.00 96.56 90 ARG A C 1
ATOM 684 O O . ARG A 1 90 ? 5.947 -19.554 13.241 1.00 96.56 90 ARG A O 1
ATOM 691 N N . LEU A 1 91 ? 6.042 -17.745 11.908 1.00 95.19 91 LEU A N 1
ATOM 692 C CA . LEU A 1 91 ? 4.883 -17.047 12.464 1.00 95.19 91 LEU A CA 1
ATOM 693 C C . LEU A 1 91 ? 3.575 -17.415 11.741 1.00 95.19 91 LEU A C 1
ATOM 695 O O . LEU A 1 91 ? 2.520 -16.911 12.109 1.00 95.19 91 LEU A O 1
ATOM 699 N N . GLY A 1 92 ? 3.625 -18.258 10.701 1.00 95.19 92 GLY A N 1
ATOM 700 C CA . GLY A 1 92 ? 2.462 -18.575 9.870 1.00 95.19 92 GLY A CA 1
ATOM 701 C C . GLY A 1 92 ? 1.924 -17.377 9.077 1.00 95.19 92 GLY A C 1
ATOM 702 O O . GLY A 1 92 ? 0.762 -17.384 8.666 1.00 95.19 92 GLY A O 1
ATOM 703 N N . LEU A 1 93 ? 2.743 -16.340 8.864 1.00 95.56 93 LEU A N 1
ATOM 704 C CA . LEU A 1 93 ? 2.331 -15.125 8.167 1.00 95.56 93 LEU A CA 1
ATOM 705 C C . LEU A 1 93 ? 2.289 -15.357 6.666 1.00 95.56 93 LEU A C 1
ATOM 707 O O . LEU A 1 93 ? 3.305 -15.615 6.018 1.00 95.56 93 LEU A O 1
ATOM 711 N N . LYS A 1 94 ? 1.097 -15.190 6.103 1.00 96.56 94 LYS A N 1
ATOM 712 C CA . LYS A 1 94 ? 0.916 -15.129 4.658 1.00 96.56 94 LYS A CA 1
ATOM 713 C C . LYS A 1 94 ? 1.426 -13.791 4.124 1.00 96.56 94 LYS A C 1
ATOM 715 O O . LYS A 1 94 ? 1.455 -12.795 4.841 1.00 96.56 94 LYS A O 1
ATOM 720 N N . TYR A 1 95 ? 1.819 -13.776 2.858 1.00 98.31 95 TYR A N 1
ATOM 721 C CA . TYR A 1 95 ? 2.271 -12.581 2.156 1.00 98.31 95 TYR A CA 1
ATOM 722 C C . TYR A 1 95 ? 1.871 -12.663 0.680 1.00 98.31 95 TYR A C 1
ATOM 724 O O . TYR A 1 95 ? 1.664 -13.751 0.140 1.00 98.31 95 TYR A O 1
ATOM 732 N N . VAL A 1 96 ? 1.805 -11.511 0.021 1.00 98.62 96 VAL A N 1
ATOM 733 C CA . VAL A 1 96 ? 1.589 -11.392 -1.424 1.00 98.62 96 VAL A CA 1
ATOM 734 C C . VAL A 1 96 ? 2.927 -11.146 -2.104 1.00 98.62 96 VAL A C 1
ATOM 736 O O . VAL A 1 96 ? 3.652 -10.225 -1.735 1.00 98.62 96 VAL A O 1
ATOM 739 N N . GLN A 1 97 ? 3.244 -11.944 -3.122 1.00 97.75 97 GLN A N 1
ATOM 740 C CA . GLN A 1 97 ? 4.390 -11.734 -4.001 1.00 97.75 97 GLN A CA 1
ATOM 741 C C . GLN A 1 97 ? 3.946 -11.908 -5.450 1.00 97.75 97 GLN A C 1
ATOM 743 O O . GLN A 1 97 ? 3.526 -12.990 -5.847 1.00 97.75 97 GLN A O 1
ATOM 748 N N . GLY A 1 98 ? 4.065 -10.852 -6.248 1.00 95.75 98 GLY A N 1
ATOM 749 C CA . GLY A 1 98 ? 3.565 -10.860 -7.617 1.00 95.75 98 GLY A CA 1
ATOM 750 C C . GLY A 1 98 ? 4.075 -9.688 -8.439 1.00 95.75 98 GLY A C 1
ATOM 751 O O . GLY A 1 98 ? 4.960 -8.942 -8.014 1.00 95.75 98 GLY A O 1
ATOM 752 N N . ILE A 1 99 ? 3.523 -9.547 -9.640 1.00 94.88 99 ILE A N 1
ATOM 753 C CA . ILE A 1 99 ? 3.807 -8.428 -10.541 1.00 94.88 99 ILE A CA 1
ATOM 754 C C . ILE A 1 99 ? 3.302 -7.135 -9.894 1.00 94.88 99 ILE A C 1
ATOM 756 O O . ILE A 1 99 ? 2.208 -7.122 -9.340 1.00 94.88 99 ILE A O 1
ATOM 760 N N . HIS A 1 100 ? 4.074 -6.045 -9.963 1.00 95.75 100 HIS A N 1
ATOM 761 C CA . HIS A 1 100 ? 3.563 -4.768 -9.470 1.00 95.75 100 HIS A CA 1
ATOM 762 C C . HIS A 1 100 ? 2.617 -4.153 -10.504 1.00 95.75 100 HIS A C 1
ATOM 764 O O . HIS A 1 100 ? 3.008 -4.003 -11.668 1.00 95.75 100 HIS A O 1
ATOM 770 N N . THR A 1 101 ? 1.421 -3.767 -10.062 1.00 96.00 101 THR A N 1
ATOM 771 C CA . THR A 1 101 ? 0.294 -3.306 -10.889 1.00 96.00 101 THR A CA 1
ATOM 772 C C . THR A 1 101 ? 0.667 -2.224 -11.902 1.00 96.00 101 THR A C 1
ATOM 774 O O . THR A 1 101 ? 0.333 -2.353 -13.074 1.00 96.00 101 THR A O 1
ATOM 777 N N . PHE A 1 102 ? 1.424 -1.194 -11.508 1.00 96.19 102 PHE A N 1
ATOM 778 C CA . PHE A 1 102 ? 1.825 -0.097 -12.403 1.00 96.19 102 PHE A CA 1
ATOM 779 C C . PHE A 1 102 ? 3.159 -0.364 -13.105 1.00 96.19 102 PHE A C 1
ATOM 781 O O . PHE A 1 102 ? 3.953 0.548 -13.329 1.00 96.19 102 PHE A O 1
ATOM 788 N N . SER A 1 103 ? 3.477 -1.629 -13.373 1.00 89.25 103 SER A N 1
ATOM 789 C CA . SER A 1 103 ? 4.691 -2.003 -14.096 1.00 89.25 103 SER A CA 1
ATOM 790 C C . SER A 1 103 ? 4.457 -3.196 -15.023 1.00 89.25 103 SER A C 1
ATOM 792 O O . SER A 1 103 ? 4.056 -3.015 -16.167 1.00 89.25 103 SER A O 1
ATOM 794 N N . GLY A 1 104 ? 4.747 -4.417 -14.570 1.00 90.62 104 GLY A N 1
ATOM 795 C CA . GLY A 1 104 ? 4.658 -5.623 -15.383 1.00 90.62 104 GLY A CA 1
ATOM 796 C C . GLY A 1 104 ? 5.485 -5.527 -16.661 1.00 90.62 104 GLY A C 1
ATOM 797 O O . GLY A 1 104 ? 6.633 -5.069 -16.651 1.00 90.62 104 GLY A O 1
ATOM 798 N N . ILE A 1 105 ? 4.889 -5.963 -17.769 1.00 94.62 105 ILE A N 1
ATOM 799 C CA . ILE A 1 105 ? 5.542 -5.964 -19.080 1.00 94.62 105 ILE A CA 1
ATOM 800 C C . ILE A 1 105 ? 5.879 -4.549 -19.572 1.00 94.62 105 ILE A C 1
ATOM 802 O O . ILE A 1 105 ? 6.869 -4.381 -20.283 1.00 94.62 105 ILE A O 1
ATOM 806 N N . GLU A 1 106 ? 5.149 -3.513 -19.136 1.00 95.25 106 GLU A N 1
ATOM 807 C CA . GLU A 1 106 ? 5.438 -2.133 -19.541 1.00 95.25 106 GLU A CA 1
ATOM 808 C C . GLU A 1 106 ? 6.823 -1.670 -19.077 1.00 95.25 106 GLU A C 1
ATOM 810 O O . GLU A 1 106 ? 7.459 -0.852 -19.740 1.00 95.25 106 GLU A O 1
ATOM 815 N N . ARG A 1 107 ? 7.363 -2.240 -17.989 1.00 92.06 107 ARG A N 1
ATOM 816 C CA . ARG A 1 107 ? 8.745 -1.957 -17.580 1.00 92.06 107 ARG A CA 1
ATOM 817 C C . ARG A 1 107 ? 9.754 -2.435 -18.625 1.00 92.06 107 ARG A C 1
ATOM 819 O O . ARG A 1 107 ? 10.707 -1.717 -18.913 1.00 92.06 107 ARG A O 1
ATOM 826 N N . ALA A 1 108 ? 9.537 -3.615 -19.209 1.00 93.81 108 ALA A N 1
ATOM 827 C CA . ALA A 1 108 ? 10.376 -4.123 -20.293 1.00 93.81 108 ALA A CA 1
ATOM 828 C C . ALA A 1 108 ? 10.217 -3.269 -21.561 1.00 93.81 108 ALA A C 1
ATOM 830 O O . ALA A 1 108 ? 11.210 -2.983 -22.232 1.00 93.81 108 ALA A O 1
ATOM 831 N N . VAL A 1 109 ? 8.993 -2.804 -21.840 1.00 95.44 109 VAL A N 1
ATOM 832 C CA . VAL A 1 109 ? 8.712 -1.878 -22.946 1.00 95.44 109 VAL A CA 1
ATOM 833 C C . VAL A 1 109 ? 9.508 -0.581 -22.779 1.00 95.44 109 VAL A C 1
ATOM 835 O O . VAL A 1 109 ? 10.241 -0.182 -23.686 1.00 95.44 109 VAL A O 1
ATOM 838 N N . LYS A 1 110 ? 9.447 0.033 -21.592 1.00 94.19 110 LYS A N 1
ATOM 839 C CA . LYS A 1 110 ? 10.215 1.237 -21.260 1.00 94.19 110 LYS A CA 1
ATOM 840 C C . LYS A 1 110 ? 11.715 1.026 -21.424 1.00 94.19 110 LYS A C 1
ATOM 842 O O . LYS A 1 110 ? 12.369 1.836 -22.067 1.00 94.19 110 LYS A O 1
ATOM 847 N N . SER A 1 111 ? 12.264 -0.067 -20.896 1.00 93.69 111 SER A N 1
ATOM 848 C CA . SER A 1 111 ? 13.702 -0.346 -20.998 1.00 93.69 111 SER A CA 1
ATOM 849 C C . SER A 1 111 ? 14.180 -0.590 -22.430 1.00 93.69 111 SER A C 1
ATOM 851 O O . SER A 1 111 ? 15.301 -0.215 -22.758 1.00 93.69 111 SER A O 1
ATOM 853 N N . ARG A 1 112 ? 13.359 -1.216 -23.281 1.00 96.69 112 ARG A N 1
ATOM 854 C CA . ARG A 1 112 ? 13.751 -1.560 -24.654 1.00 96.69 112 ARG A CA 1
ATOM 855 C C . ARG A 1 112 ? 13.564 -0.413 -25.642 1.00 96.69 112 ARG A C 1
ATOM 857 O O . ARG A 1 112 ? 14.391 -0.254 -26.533 1.00 96.69 112 ARG A O 1
ATOM 864 N N . TRP A 1 113 ? 12.481 0.349 -25.508 1.00 96.06 113 TRP A N 1
ATOM 865 C CA . TRP A 1 113 ? 12.076 1.356 -26.495 1.00 96.06 113 TRP A CA 1
ATOM 866 C C . TRP A 1 113 ? 12.040 2.786 -25.948 1.00 96.06 113 TRP A C 1
ATOM 868 O O . TRP A 1 113 ? 11.656 3.694 -26.676 1.00 96.06 113 TRP A O 1
ATOM 878 N N . ASN A 1 114 ? 12.435 3.002 -24.689 1.00 94.00 114 ASN A N 1
ATOM 879 C CA . ASN A 1 114 ? 12.437 4.311 -24.028 1.00 94.00 114 ASN A CA 1
ATOM 880 C C . ASN A 1 114 ? 11.085 5.047 -24.126 1.00 94.00 114 ASN A C 1
ATOM 882 O O . ASN A 1 114 ? 11.024 6.244 -24.395 1.00 94.00 114 ASN A O 1
ATOM 886 N N . THR A 1 115 ? 9.993 4.307 -23.929 1.00 93.44 115 THR A N 1
ATOM 887 C CA . THR A 1 115 ? 8.611 4.811 -23.983 1.00 93.44 115 THR A CA 1
ATOM 888 C C . THR A 1 115 ? 7.837 4.447 -22.708 1.00 93.44 115 THR A C 1
ATOM 890 O O . THR A 1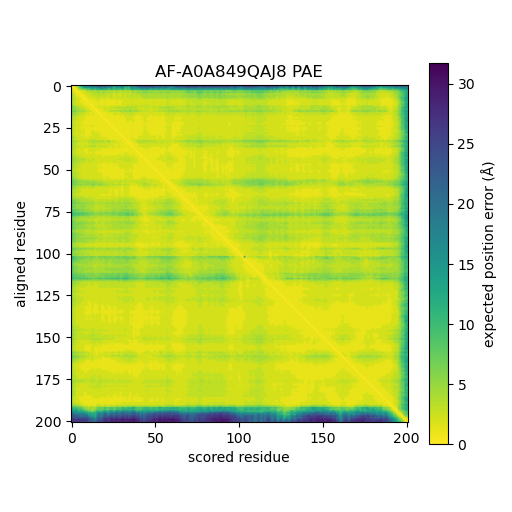 115 ? 8.363 3.747 -21.842 1.00 93.44 115 THR A O 1
ATOM 893 N N . ALA A 1 116 ? 6.601 4.923 -22.561 1.00 90.25 116 ALA A N 1
ATOM 894 C CA . ALA A 1 116 ? 5.723 4.612 -21.434 1.00 90.25 116 ALA A CA 1
ATOM 895 C C . ALA A 1 116 ? 4.353 4.128 -21.926 1.00 90.25 116 ALA A C 1
ATOM 897 O O . ALA A 1 116 ? 3.837 4.626 -22.925 1.00 90.25 116 ALA A O 1
ATOM 898 N N . GLY A 1 117 ? 3.781 3.152 -21.220 1.00 94.19 117 GLY A N 1
ATOM 899 C CA . GLY A 1 117 ? 2.405 2.710 -21.423 1.00 94.19 117 GLY A CA 1
ATOM 900 C C . GLY A 1 117 ? 1.452 3.302 -20.377 1.00 94.19 117 GLY A C 1
ATOM 901 O O . GLY A 1 117 ? 1.892 4.007 -19.459 1.00 94.19 117 GLY A O 1
ATOM 902 N N . PRO A 1 118 ? 0.141 3.043 -20.509 1.00 95.62 118 PRO A N 1
ATOM 903 C CA . PRO A 1 118 ? -0.869 3.576 -19.601 1.00 95.62 118 PRO A CA 1
ATOM 904 C C . PRO A 1 118 ? -0.626 3.239 -18.126 1.00 95.62 118 PRO A C 1
ATOM 906 O O . PRO A 1 118 ? -0.819 4.108 -17.276 1.00 95.62 118 PRO A O 1
ATOM 909 N N . ALA A 1 119 ? -0.173 2.024 -17.795 1.00 95.81 119 ALA A N 1
ATOM 910 C CA . ALA A 1 119 ? 0.013 1.629 -16.399 1.00 95.81 119 ALA A CA 1
ATOM 911 C C . ALA A 1 119 ? 1.158 2.409 -15.734 1.00 95.81 119 ALA A C 1
ATOM 913 O O . ALA A 1 119 ? 1.010 2.884 -14.604 1.00 95.81 119 ALA A O 1
ATOM 914 N N . LEU A 1 120 ? 2.276 2.599 -16.445 1.00 95.56 120 LEU A N 1
ATOM 915 C CA . LEU A 1 120 ? 3.383 3.441 -15.983 1.00 95.56 120 LEU A CA 1
ATOM 916 C C . LEU A 1 120 ? 2.953 4.905 -15.821 1.00 95.56 120 LEU A C 1
ATOM 918 O O . LEU A 1 120 ? 3.301 5.521 -14.816 1.00 95.56 120 LEU A O 1
ATOM 922 N N . LEU A 1 121 ? 2.170 5.440 -16.766 1.00 95.69 121 LEU A N 1
ATOM 923 C CA . LEU A 1 121 ? 1.668 6.819 -16.715 1.00 95.69 121 LEU A CA 1
ATOM 924 C C . LEU A 1 121 ? 0.746 7.058 -15.513 1.00 95.69 121 LEU A C 1
ATOM 926 O O . LEU A 1 121 ? 0.907 8.057 -14.815 1.00 95.69 121 LEU A O 1
ATOM 930 N N . ILE A 1 122 ? -0.183 6.136 -15.230 1.00 97.38 122 ILE A N 1
ATOM 931 C CA . ILE A 1 122 ? -1.045 6.210 -14.038 1.00 97.38 122 ILE A CA 1
ATOM 932 C C . ILE A 1 122 ? -0.191 6.161 -12.767 1.00 97.38 122 ILE A C 1
ATOM 934 O O . ILE A 1 122 ? -0.403 6.951 -11.846 1.00 97.38 122 ILE A O 1
ATOM 938 N N . GLY A 1 123 ? 0.801 5.266 -12.728 1.00 96.06 123 GLY A N 1
ATOM 939 C CA . GLY A 1 123 ? 1.751 5.187 -11.626 1.00 96.06 123 GLY A CA 1
ATOM 940 C C . GLY A 1 123 ? 2.457 6.522 -11.384 1.00 96.06 123 GLY A C 1
ATOM 941 O O . GLY A 1 123 ? 2.431 7.029 -10.266 1.00 96.06 123 GLY A O 1
ATOM 942 N N . ASP A 1 124 ? 3.043 7.118 -12.420 1.00 94.19 124 ASP A N 1
ATOM 943 C CA . ASP A 1 124 ? 3.746 8.399 -12.308 1.00 94.19 124 ASP A CA 1
ATOM 944 C C . ASP A 1 124 ? 2.801 9.554 -11.924 1.00 94.19 124 ASP A C 1
ATOM 946 O O . ASP A 1 124 ? 3.168 10.391 -11.098 1.00 94.19 124 ASP A O 1
ATOM 950 N N . ALA A 1 125 ? 1.555 9.557 -12.411 1.00 95.69 125 ALA A N 1
ATOM 951 C CA . ALA A 1 125 ? 0.543 10.534 -12.006 1.00 95.69 125 ALA A CA 1
ATOM 952 C C . ALA A 1 125 ? 0.183 10.425 -10.512 1.00 95.69 125 ALA A C 1
ATOM 954 O O . ALA A 1 125 ? 0.081 11.438 -9.822 1.00 95.69 125 ALA A O 1
ATOM 955 N N . LEU A 1 126 ? 0.051 9.212 -9.964 1.00 96.81 126 LEU A N 1
ATOM 956 C CA . LEU A 1 126 ? -0.203 9.019 -8.528 1.00 96.81 126 LEU A CA 1
ATOM 957 C C . LEU A 1 126 ? 0.960 9.516 -7.659 1.00 96.81 126 LEU A C 1
ATOM 959 O O . LEU A 1 126 ? 0.747 10.008 -6.546 1.00 96.81 126 LEU A O 1
ATOM 963 N N . LYS A 1 127 ? 2.194 9.435 -8.167 1.00 95.00 127 LYS A N 1
ATOM 964 C CA . LYS A 1 127 ? 3.380 9.911 -7.448 1.00 95.00 127 LYS A CA 1
ATOM 965 C C . LYS A 1 127 ? 3.461 11.433 -7.322 1.00 95.00 127 LYS A C 1
ATOM 967 O O . LYS A 1 127 ? 4.244 11.903 -6.499 1.00 95.00 127 LYS A O 1
ATOM 972 N N . LEU A 1 128 ? 2.619 12.191 -8.036 1.00 94.19 128 LEU A N 1
ATOM 973 C CA . LEU A 1 128 ? 2.420 13.622 -7.770 1.00 94.19 128 LEU A CA 1
ATOM 974 C C . LEU A 1 128 ? 2.030 13.874 -6.301 1.00 94.19 128 LEU A C 1
ATOM 976 O O . LEU A 1 128 ? 2.360 14.919 -5.749 1.00 94.19 128 LEU A O 1
ATOM 980 N N . SER A 1 129 ? 1.379 12.902 -5.648 1.00 95.25 129 SER A N 1
ATOM 981 C CA . SER A 1 129 ? 1.100 12.957 -4.208 1.00 95.25 129 SER A CA 1
ATOM 982 C C . SER A 1 129 ? 2.311 12.578 -3.348 1.00 95.25 129 SER A C 1
ATOM 984 O O . SER A 1 129 ? 2.578 13.254 -2.354 1.00 95.25 129 SER A O 1
ATOM 986 N N . CYS A 1 130 ? 2.977 11.465 -3.684 1.00 95.38 130 CYS A N 1
ATOM 987 C CA . CYS A 1 130 ? 4.312 11.003 -3.258 1.00 95.38 130 CYS A CA 1
ATOM 988 C C . CYS A 1 130 ? 4.519 9.538 -3.709 1.00 95.38 130 CYS A C 1
ATOM 990 O O . CYS A 1 130 ? 3.566 8.868 -4.111 1.00 95.38 130 CYS A O 1
ATOM 992 N N . GLU A 1 131 ? 5.739 8.998 -3.592 1.00 95.56 131 GLU A N 1
ATOM 993 C CA . GLU A 1 131 ? 6.032 7.589 -3.922 1.00 95.56 131 GLU A CA 1
ATOM 994 C C . GLU A 1 131 ? 5.151 6.600 -3.140 1.00 95.56 131 GLU A C 1
ATOM 996 O O . GLU A 1 131 ? 4.529 5.721 -3.739 1.00 95.56 131 GLU A O 1
ATOM 1001 N N . GLY A 1 132 ? 5.023 6.777 -1.819 1.00 97.56 132 GLY A N 1
ATOM 1002 C CA . GLY A 1 132 ? 4.157 5.934 -0.990 1.00 97.56 132 GLY A CA 1
ATOM 1003 C C . GLY A 1 132 ? 2.685 5.979 -1.420 1.00 97.56 132 GLY A C 1
ATOM 1004 O O . GLY A 1 132 ? 1.993 4.967 -1.403 1.00 97.56 132 GLY A O 1
ATOM 1005 N N . PHE A 1 133 ? 2.190 7.110 -1.921 1.00 98.12 133 PHE A N 1
ATOM 1006 C CA . PHE A 1 133 ? 0.799 7.202 -2.372 1.00 98.12 133 PHE A CA 1
ATOM 1007 C C . PHE A 1 133 ? 0.513 6.247 -3.538 1.00 98.12 133 PHE A C 1
ATOM 1009 O O . PHE A 1 133 ? -0.428 5.453 -3.488 1.00 98.12 133 PHE A O 1
ATOM 1016 N N . LYS A 1 134 ? 1.386 6.252 -4.554 1.00 97.94 134 LYS A N 1
ATOM 1017 C CA . LYS A 1 134 ? 1.330 5.301 -5.672 1.00 97.94 134 LYS A CA 1
ATOM 1018 C C . LYS A 1 134 ? 1.457 3.863 -5.183 1.00 97.94 134 LYS A C 1
ATOM 1020 O O . LYS A 1 134 ? 0.701 3.001 -5.631 1.00 97.94 134 LYS A O 1
ATOM 1025 N N . VAL A 1 135 ? 2.406 3.592 -4.283 1.00 98.56 135 VAL A N 1
ATOM 1026 C CA . VAL A 1 135 ? 2.638 2.233 -3.771 1.00 98.56 135 VAL A CA 1
ATOM 1027 C C . VAL A 1 135 ? 1.422 1.720 -2.998 1.00 98.56 135 VAL A C 1
ATOM 1029 O O . VAL A 1 135 ? 1.066 0.563 -3.188 1.00 98.56 135 VAL A O 1
ATOM 1032 N N . CYS A 1 136 ? 0.730 2.549 -2.209 1.00 98.88 136 CYS A N 1
ATOM 1033 C CA . CYS A 1 136 ? -0.515 2.148 -1.547 1.00 98.88 136 CYS A CA 1
ATOM 1034 C C . CYS A 1 136 ? -1.569 1.668 -2.557 1.00 98.88 136 CYS A C 1
ATOM 1036 O O . CYS A 1 136 ? -2.141 0.592 -2.383 1.00 98.88 136 CYS A O 1
ATOM 1038 N N . VAL A 1 137 ? -1.797 2.413 -3.643 1.00 98.81 137 VAL A N 1
ATOM 1039 C CA . VAL A 1 137 ? -2.745 1.987 -4.688 1.00 98.81 137 VAL A CA 1
ATOM 1040 C C . VAL A 1 137 ? -2.280 0.681 -5.346 1.00 98.81 137 VAL A C 1
ATOM 1042 O O . VAL A 1 137 ? -3.064 -0.251 -5.502 1.00 98.81 137 VAL A O 1
ATOM 1045 N N . GLU A 1 138 ? -0.988 0.570 -5.661 1.00 98.75 138 GLU A N 1
ATOM 1046 C CA . GLU A 1 138 ? -0.400 -0.611 -6.300 1.00 98.75 138 GLU A CA 1
ATOM 1047 C C . GLU A 1 138 ? -0.580 -1.889 -5.474 1.00 98.75 138 GLU A C 1
ATOM 1049 O O . GLU A 1 138 ? -1.102 -2.882 -5.984 1.00 98.75 138 GLU A O 1
ATOM 1054 N N . ILE A 1 139 ? -0.188 -1.862 -4.196 1.00 98.88 139 ILE A N 1
ATOM 1055 C CA . ILE A 1 139 ? -0.243 -3.045 -3.328 1.00 98.88 139 ILE A CA 1
ATOM 1056 C C . ILE A 1 139 ? -1.675 -3.433 -2.958 1.00 98.88 139 ILE A C 1
ATOM 1058 O O . ILE A 1 139 ? -1.927 -4.607 -2.701 1.00 98.88 139 ILE A O 1
ATOM 1062 N N . THR A 1 140 ? -2.612 -2.477 -2.968 1.00 98.88 140 THR A N 1
ATOM 1063 C CA . THR A 1 140 ? -4.041 -2.768 -2.778 1.00 98.88 140 THR A CA 1
ATOM 1064 C C . THR A 1 140 ? -4.549 -3.654 -3.907 1.00 98.88 140 THR A C 1
ATOM 1066 O O . THR A 1 140 ? -5.167 -4.683 -3.645 1.00 98.88 140 THR A O 1
ATOM 1069 N N . VAL A 1 141 ? -4.241 -3.294 -5.157 1.00 98.81 141 VAL A N 1
ATOM 1070 C CA . VAL A 1 141 ? -4.642 -4.084 -6.330 1.00 98.81 141 VAL A CA 1
ATOM 1071 C C . VAL A 1 141 ? -3.958 -5.451 -6.318 1.00 98.81 141 VAL A C 1
ATOM 1073 O O . VAL A 1 141 ? -4.623 -6.462 -6.511 1.00 98.81 141 VAL A O 1
ATOM 1076 N N . MET A 1 142 ? -2.661 -5.513 -5.989 1.00 98.75 142 MET A N 1
ATOM 1077 C CA . MET A 1 142 ? -1.945 -6.792 -5.860 1.00 98.75 142 MET A CA 1
ATOM 1078 C C . MET A 1 142 ? -2.572 -7.707 -4.798 1.00 98.75 142 MET A C 1
ATOM 1080 O O . MET A 1 142 ? -2.698 -8.913 -5.016 1.00 98.75 142 MET A O 1
ATOM 1084 N N . ALA A 1 143 ? -2.956 -7.152 -3.646 1.00 98.81 143 ALA A N 1
ATOM 1085 C CA . ALA A 1 143 ? -3.614 -7.902 -2.581 1.00 98.81 143 ALA A CA 1
ATOM 1086 C C . ALA A 1 143 ? -5.019 -8.371 -2.986 1.00 98.81 143 ALA A C 1
ATOM 1088 O O . ALA A 1 143 ? -5.404 -9.488 -2.634 1.00 98.81 143 ALA A O 1
ATOM 1089 N N . CYS A 1 144 ? -5.754 -7.548 -3.741 1.00 98.62 144 CYS A N 1
ATOM 1090 C CA . CYS A 1 144 ? -7.082 -7.874 -4.257 1.00 98.62 144 CYS A CA 1
ATOM 1091 C C . CYS A 1 144 ? -7.013 -9.013 -5.284 1.00 98.62 144 CYS A C 1
ATOM 1093 O O . CYS A 1 144 ? -7.659 -10.044 -5.111 1.00 98.62 144 CYS A O 1
ATOM 1095 N N . ASP A 1 145 ? -6.133 -8.893 -6.282 1.00 98.62 145 ASP A N 1
ATOM 1096 C CA . ASP A 1 145 ? -5.907 -9.924 -7.305 1.00 98.62 145 ASP A CA 1
ATOM 1097 C C . ASP A 1 145 ? -5.397 -11.248 -6.710 1.00 98.62 145 ASP A C 1
ATOM 1099 O O . ASP A 1 145 ? -5.611 -12.317 -7.278 1.00 98.62 145 ASP A O 1
ATOM 1103 N N . SER A 1 146 ? -4.749 -11.193 -5.542 1.00 98.38 146 SER A N 1
ATOM 1104 C CA . SER A 1 146 ? -4.283 -12.377 -4.807 1.00 98.38 146 SER A CA 1
ATOM 1105 C C . SER A 1 146 ? -5.325 -12.956 -3.837 1.00 98.38 146 SER A C 1
ATOM 1107 O O . SER A 1 146 ? -5.027 -13.920 -3.134 1.00 98.38 146 SER A O 1
ATOM 1109 N N . GLY A 1 147 ? -6.526 -12.372 -3.756 1.00 98.25 147 GLY A N 1
ATOM 1110 C CA . GLY A 1 147 ? -7.632 -12.856 -2.923 1.00 98.25 147 GLY A CA 1
ATOM 1111 C C . GLY A 1 147 ? -7.493 -12.586 -1.420 1.00 98.25 147 GLY A C 1
ATOM 1112 O O . GLY A 1 147 ? -8.200 -13.202 -0.624 1.00 98.25 147 GLY A O 1
ATOM 1113 N N . PHE A 1 148 ? -6.590 -11.692 -1.002 1.00 98.44 148 PHE A N 1
ATOM 1114 C CA . PHE A 1 148 ? -6.430 -11.321 0.413 1.00 98.44 148 PHE A CA 1
ATOM 1115 C C . PHE A 1 148 ? -7.407 -10.222 0.852 1.00 98.44 148 PHE A C 1
ATOM 1117 O O . PHE A 1 148 ? -7.815 -10.163 2.015 1.00 98.44 148 PHE A O 1
ATOM 1124 N N . VAL A 1 149 ? -7.793 -9.360 -0.086 1.00 98.56 149 VAL A N 1
ATOM 1125 C CA . VAL A 1 149 ? -8.834 -8.340 0.074 1.00 98.56 149 VAL A CA 1
ATOM 1126 C C . VAL A 1 149 ? -9.798 -8.420 -1.111 1.00 98.56 149 VAL A C 1
ATOM 1128 O O . VAL A 1 149 ? -9.514 -9.090 -2.102 1.00 98.56 149 VAL A O 1
ATOM 1131 N N . SER A 1 150 ? -10.941 -7.760 -1.000 1.00 98.38 150 SER A N 1
ATOM 1132 C CA . SER A 1 150 ? -12.028 -7.765 -1.974 1.00 98.38 150 SER A CA 1
ATOM 1133 C C . SER A 1 150 ? -12.636 -6.364 -2.115 1.00 98.38 150 SER A C 1
ATOM 1135 O O . SER A 1 150 ? -12.434 -5.524 -1.233 1.00 98.38 150 SER A O 1
ATOM 1137 N N . PRO A 1 151 ? -13.398 -6.089 -3.186 1.00 98.44 151 PRO A N 1
ATOM 1138 C CA . PRO A 1 151 ? -14.058 -4.794 -3.374 1.00 98.44 151 PRO A CA 1
ATOM 1139 C C . PRO A 1 151 ? -15.093 -4.405 -2.304 1.00 98.44 151 PRO A C 1
ATOM 1141 O O . PRO A 1 151 ? -15.467 -3.232 -2.238 1.00 98.44 151 PRO A O 1
ATOM 1144 N N . ASP A 1 152 ? -15.533 -5.359 -1.476 1.00 97.88 152 ASP A N 1
ATOM 1145 C CA . ASP A 1 152 ? -16.449 -5.132 -0.349 1.00 97.88 152 ASP A CA 1
ATOM 1146 C C . ASP A 1 152 ? -15.717 -4.707 0.937 1.00 97.88 152 ASP A C 1
ATOM 1148 O O . ASP A 1 152 ? -16.345 -4.296 1.914 1.00 97.88 152 ASP A O 1
ATOM 1152 N N . ASP A 1 153 ? -14.383 -4.795 0.957 1.00 9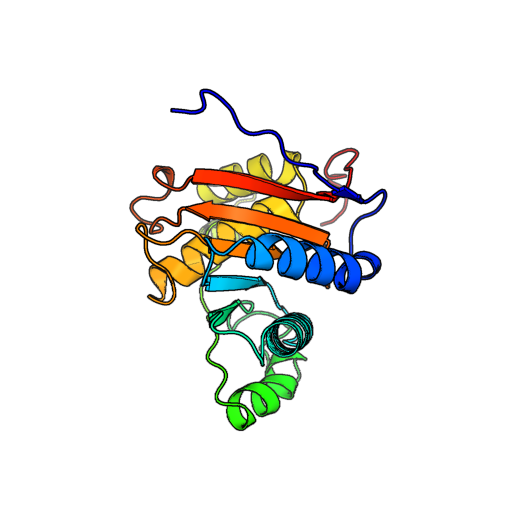8.12 153 ASP A N 1
ATOM 1153 C CA . ASP A 1 153 ? -13.581 -4.428 2.119 1.00 98.12 153 ASP A CA 1
ATOM 1154 C C . ASP A 1 153 ? -13.307 -2.917 2.187 1.00 98.12 153 ASP A C 1
ATOM 1156 O O . ASP A 1 153 ? -13.064 -2.244 1.181 1.00 98.12 153 ASP A O 1
ATOM 1160 N N . LYS A 1 154 ? -13.215 -2.404 3.418 1.00 98.12 154 LYS A N 1
ATOM 1161 C CA . LYS A 1 154 ? -12.558 -1.133 3.740 1.00 98.12 154 LYS A CA 1
ATOM 1162 C C . LYS A 1 154 ? -11.174 -1.436 4.309 1.00 98.12 154 LYS A C 1
ATOM 1164 O O . LYS A 1 154 ? -11.061 -2.066 5.360 1.00 98.12 154 LYS A O 1
ATOM 1169 N N . VAL A 1 155 ? -10.117 -1.033 3.603 1.00 98.75 155 VAL A N 1
ATOM 1170 C CA . VAL A 1 155 ? -8.744 -1.481 3.888 1.00 98.75 155 VAL A CA 1
ATOM 1171 C C . VAL A 1 155 ? -7.859 -0.301 4.268 1.00 98.75 155 VAL A C 1
ATOM 1173 O O . VAL A 1 155 ? -7.849 0.717 3.577 1.00 98.75 155 VAL A O 1
ATOM 1176 N N . LEU A 1 156 ? -7.071 -0.447 5.334 1.00 98.88 156 LEU A N 1
ATOM 1177 C CA . LEU A 1 156 ? -5.981 0.483 5.629 1.00 98.88 156 LEU A CA 1
ATOM 1178 C C . LEU A 1 156 ? -4.701 0.012 4.932 1.00 98.88 156 LEU A C 1
ATOM 1180 O O . LEU A 1 156 ? -4.335 -1.157 5.013 1.00 98.88 156 LEU A O 1
ATOM 1184 N N . VAL A 1 157 ? -3.993 0.917 4.267 1.00 98.94 157 VAL A N 1
ATOM 1185 C CA . VAL A 1 157 ? -2.844 0.579 3.428 1.00 98.94 157 VAL A CA 1
ATOM 1186 C C . VAL A 1 157 ? -1.636 1.410 3.830 1.00 98.94 157 VAL A C 1
ATOM 1188 O O . VAL A 1 157 ? -1.693 2.638 3.782 1.00 98.94 157 VAL A O 1
ATOM 1191 N N . LEU A 1 158 ? -0.543 0.745 4.201 1.00 98.88 158 LEU A N 1
ATOM 1192 C CA . LEU A 1 158 ? 0.721 1.357 4.601 1.00 98.88 158 LEU A CA 1
ATOM 1193 C C . LEU A 1 158 ? 1.794 1.136 3.534 1.00 98.88 158 LEU A C 1
ATOM 1195 O O . LEU A 1 158 ? 2.037 0.011 3.089 1.00 98.88 158 LEU A O 1
ATOM 1199 N N . SER A 1 159 ? 2.498 2.197 3.162 1.00 98.69 159 SER A N 1
ATOM 1200 C CA . SER A 1 159 ? 3.696 2.099 2.332 1.00 98.69 159 SER A CA 1
ATOM 1201 C C . SER A 1 159 ? 4.617 3.305 2.529 1.00 98.69 159 SER A C 1
ATOM 1203 O O . SER A 1 159 ? 4.356 4.178 3.363 1.00 98.69 159 SER A O 1
ATOM 1205 N N . GLY A 1 160 ? 5.727 3.371 1.794 1.00 96.12 160 GLY A N 1
ATOM 1206 C CA . GLY A 1 160 ? 6.617 4.517 1.903 1.00 96.12 160 GLY A CA 1
ATOM 1207 C C . GLY A 1 160 ? 7.636 4.669 0.790 1.00 96.12 160 GLY A C 1
ATOM 1208 O O . GLY A 1 160 ? 7.684 3.898 -0.168 1.00 96.12 160 GLY A O 1
ATOM 1209 N N . THR A 1 161 ? 8.472 5.692 0.945 1.00 94.81 161 THR A N 1
ATOM 1210 C CA . THR A 1 161 ? 9.500 6.068 -0.026 1.00 94.81 161 THR A CA 1
ATOM 1211 C C . THR A 1 161 ? 10.825 5.365 0.274 1.00 94.81 161 THR A C 1
ATOM 1213 O O . THR A 1 161 ? 11.433 5.564 1.327 1.00 94.81 161 THR A O 1
ATOM 1216 N N . GLY A 1 162 ? 11.318 4.556 -0.668 1.00 91.88 162 GLY A N 1
ATOM 1217 C CA . GLY A 1 162 ? 12.601 3.850 -0.560 1.00 91.88 162 GLY A CA 1
ATOM 1218 C C . GLY A 1 162 ? 12.585 2.679 0.432 1.00 91.88 162 GLY A C 1
ATOM 1219 O O . GLY A 1 162 ? 12.642 1.520 0.019 1.00 91.88 162 GLY A O 1
ATOM 1220 N N . ARG A 1 163 ? 12.518 2.967 1.739 1.00 93.44 163 ARG A N 1
ATOM 1221 C CA . ARG A 1 163 ? 12.356 1.976 2.818 1.00 93.44 163 ARG A CA 1
ATOM 1222 C C . ARG A 1 163 ? 11.414 2.496 3.904 1.00 93.44 163 ARG A C 1
ATOM 1224 O O . ARG A 1 163 ? 11.354 3.697 4.150 1.00 93.44 163 ARG A O 1
ATOM 1231 N N . GLY A 1 164 ? 10.782 1.568 4.620 1.00 96.94 164 GLY A N 1
ATOM 1232 C CA . GLY A 1 164 ? 9.868 1.888 5.713 1.00 96.94 164 GLY A CA 1
ATOM 1233 C C . GLY A 1 164 ? 8.484 2.306 5.225 1.00 96.94 164 GLY A C 1
ATOM 1234 O O . GLY A 1 164 ? 8.100 1.995 4.100 1.00 96.94 164 GLY A O 1
ATOM 1235 N N . SER A 1 165 ? 7.751 3.003 6.091 1.00 98.19 165 SER A N 1
ATOM 1236 C CA . SER A 1 165 ? 6.416 3.524 5.796 1.00 98.19 165 SER A CA 1
ATOM 1237 C C . SER A 1 165 ? 6.355 5.017 6.106 1.00 98.19 165 SER A C 1
ATOM 1239 O O . SER A 1 165 ? 6.743 5.442 7.188 1.00 98.19 165 SER A O 1
ATOM 1241 N N . ASP A 1 166 ? 5.866 5.818 5.168 1.00 98.12 166 ASP A N 1
ATOM 1242 C CA . ASP A 1 166 ? 5.627 7.256 5.354 1.00 98.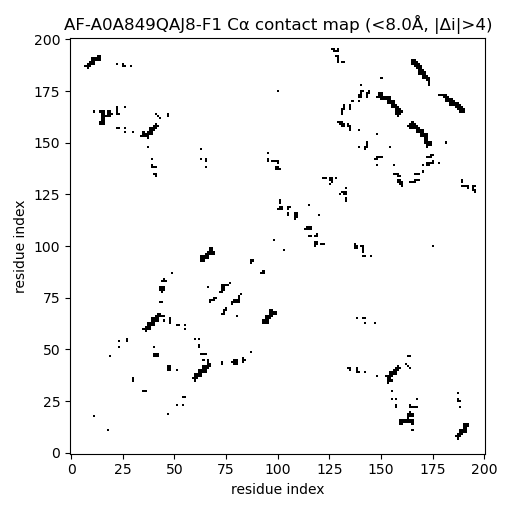12 166 ASP A CA 1
ATOM 1243 C C . ASP A 1 166 ? 4.243 7.697 4.854 1.00 98.12 166 ASP A C 1
ATOM 1245 O O . ASP A 1 166 ? 3.869 8.855 5.018 1.00 98.12 166 ASP A O 1
ATOM 1249 N N . THR A 1 167 ? 3.470 6.778 4.273 1.00 98.81 167 THR A N 1
ATOM 1250 C CA . THR A 1 167 ? 2.161 7.043 3.687 1.00 98.81 167 THR A CA 1
ATOM 1251 C C . THR A 1 167 ? 1.164 5.993 4.155 1.00 98.81 167 THR A C 1
ATOM 1253 O O . THR A 1 167 ? 1.449 4.795 4.100 1.00 98.81 167 THR A O 1
ATOM 1256 N N . VAL A 1 168 ? -0.001 6.445 4.619 1.00 98.94 168 VAL A N 1
ATOM 1257 C CA . VAL A 1 168 ? -1.090 5.584 5.088 1.00 98.94 168 VAL A CA 1
ATOM 1258 C C . VAL A 1 168 ? -2.411 6.087 4.519 1.00 98.94 168 VAL A C 1
ATOM 1260 O O . VAL A 1 168 ? -2.778 7.245 4.733 1.00 98.94 168 VAL A O 1
ATOM 1263 N N . LEU A 1 169 ? -3.112 5.219 3.790 1.00 98.94 169 LEU A N 1
ATOM 1264 C CA . LEU A 1 169 ? -4.382 5.513 3.120 1.00 98.94 169 LEU A CA 1
ATOM 1265 C C . LEU A 1 169 ? -5.478 4.554 3.592 1.00 98.94 169 LEU A C 1
ATOM 1267 O O . LEU A 1 169 ? -5.187 3.419 3.960 1.00 98.94 169 LEU A O 1
ATOM 1271 N N . VAL A 1 170 ? -6.733 4.986 3.510 1.00 98.88 170 VAL A N 1
ATOM 1272 C CA . VAL A 1 170 ? -7.898 4.094 3.546 1.00 98.88 170 VAL A CA 1
ATOM 1273 C C . VAL A 1 170 ? -8.412 3.939 2.123 1.00 98.88 170 VAL A C 1
ATOM 1275 O O . VAL A 1 170 ? -8.648 4.935 1.434 1.00 98.88 170 VAL A O 1
ATOM 1278 N N . VAL A 1 171 ? -8.557 2.698 1.670 1.00 98.88 171 VAL A N 1
ATOM 1279 C CA . VAL A 1 171 ? -8.842 2.367 0.273 1.00 98.88 171 VAL A CA 1
ATOM 1280 C C . VAL A 1 171 ? -9.963 1.331 0.203 1.00 98.88 171 VAL A C 1
ATOM 1282 O O . VAL A 1 171 ? -9.949 0.342 0.936 1.00 98.88 171 VAL A O 1
ATOM 1285 N N . LYS A 1 172 ? -10.910 1.550 -0.715 1.00 98.69 172 LYS A N 1
ATOM 1286 C CA . LYS A 1 172 ? -11.805 0.508 -1.229 1.00 98.69 172 LYS A CA 1
ATOM 1287 C C . LYS A 1 172 ? -11.078 -0.211 -2.374 1.00 98.69 172 LYS A C 1
ATOM 1289 O O . LYS A 1 172 ? -10.808 0.446 -3.386 1.00 98.69 172 LYS A O 1
ATOM 1294 N N . PRO A 1 173 ? -10.736 -1.504 -2.243 1.00 98.75 173 PRO A N 1
ATOM 1295 C CA . PRO A 1 173 ? -10.014 -2.238 -3.278 1.00 98.75 173 PRO A CA 1
ATOM 1296 C C . PRO A 1 173 ? -10.806 -2.395 -4.581 1.00 98.75 173 PRO A C 1
ATOM 1298 O O . PRO A 1 173 ? -12.033 -2.333 -4.602 1.00 98.75 173 PRO A O 1
ATOM 1301 N N . ALA A 1 174 ? -10.085 -2.678 -5.663 1.00 98.75 174 ALA A N 1
ATOM 1302 C CA . ALA A 1 174 ? -10.630 -3.212 -6.906 1.00 98.75 174 ALA A CA 1
ATOM 1303 C C . ALA A 1 174 ? -9.619 -4.184 -7.527 1.00 98.75 174 ALA A C 1
ATOM 1305 O O . ALA A 1 174 ? -8.427 -4.134 -7.207 1.00 98.75 174 ALA A O 1
ATOM 1306 N N . TYR A 1 175 ? -10.097 -5.076 -8.391 1.00 98.56 175 TYR A N 1
ATOM 1307 C CA . TYR A 1 175 ? -9.230 -5.943 -9.186 1.00 98.56 175 TYR A CA 1
ATOM 1308 C C . TYR A 1 175 ? -8.511 -5.133 -10.265 1.00 98.56 175 TYR A C 1
ATOM 1310 O O . TYR A 1 175 ? -9.002 -4.087 -10.694 1.00 98.56 175 TYR A O 1
ATOM 1318 N N . SER A 1 176 ? -7.379 -5.625 -10.769 1.00 97.50 176 SER A N 1
ATOM 1319 C CA . SER A 1 176 ? -6.669 -4.953 -11.870 1.00 97.50 176 SER A CA 1
ATOM 1320 C C . SER A 1 176 ? -7.522 -4.817 -13.135 1.00 97.50 176 SER A C 1
ATOM 1322 O O . SER A 1 176 ? -7.451 -3.799 -13.820 1.00 97.50 176 SER A O 1
ATOM 1324 N N . SER A 1 177 ? -8.379 -5.802 -13.417 1.00 97.50 177 SER A N 1
ATOM 1325 C CA . SER A 1 177 ? -9.317 -5.782 -14.550 1.00 97.50 177 SER A CA 1
ATOM 1326 C C . SER A 1 177 ? -10.423 -4.724 -14.428 1.00 97.50 177 SER A C 1
ATOM 1328 O O . SER A 1 177 ? -10.978 -4.308 -15.442 1.00 97.50 177 SER A O 1
ATOM 1330 N N . SER A 1 178 ? -10.706 -4.256 -13.211 1.00 98.19 178 SER A N 1
ATOM 1331 C CA . SER A 1 178 ? -11.700 -3.228 -12.896 1.00 98.19 178 SER A CA 1
ATOM 1332 C C . SER A 1 178 ? -11.064 -2.064 -12.123 1.00 98.19 178 SER A C 1
ATOM 1334 O O . SER A 1 178 ? -11.674 -1.472 -11.238 1.00 98.19 178 SER A O 1
ATOM 1336 N N . PHE A 1 179 ? -9.804 -1.746 -12.447 1.00 98.31 179 PHE A N 1
ATOM 1337 C CA . PHE A 1 179 ? -8.940 -0.841 -11.680 1.00 98.31 179 PHE A CA 1
ATOM 1338 C C . PHE A 1 179 ? -9.603 0.490 -11.291 1.00 98.31 179 PHE A C 1
ATOM 1340 O O . PHE A 1 179 ? -9.413 0.972 -10.177 1.00 98.31 179 PHE A O 1
ATOM 1347 N N . PHE A 1 180 ? -10.391 1.076 -12.193 1.00 98.19 180 PHE A N 1
ATOM 1348 C CA . PHE A 1 180 ? -11.028 2.377 -11.980 1.00 98.19 180 PHE A CA 1
ATOM 1349 C C . PHE A 1 180 ? -12.227 2.353 -11.011 1.00 98.19 180 PHE A C 1
ATOM 1351 O O . PHE A 1 180 ? -12.752 3.416 -10.694 1.00 98.19 180 PHE A O 1
ATOM 1358 N N . ASP A 1 181 ? -12.608 1.185 -10.483 1.00 98.62 181 ASP A N 1
ATOM 1359 C CA . ASP A 1 181 ? -13.582 1.054 -9.386 1.00 98.62 181 ASP A CA 1
ATOM 1360 C C . ASP A 1 181 ? -12.943 1.229 -7.992 1.00 98.62 181 ASP A C 1
ATOM 1362 O O . ASP A 1 181 ? -13.654 1.273 -6.976 1.00 98.62 181 ASP A O 1
ATOM 1366 N N . LEU A 1 182 ? -11.605 1.304 -7.930 1.00 98.69 182 LEU A N 1
ATOM 1367 C CA . LEU A 1 182 ? -10.840 1.570 -6.713 1.00 98.69 182 LEU A CA 1
ATOM 1368 C C . LEU A 1 182 ? -11.119 2.992 -6.227 1.00 98.69 182 LEU A C 1
ATOM 1370 O O . LEU A 1 182 ? -11.069 3.947 -7.002 1.00 98.69 182 LEU A O 1
ATOM 1374 N N . ALA A 1 183 ? -11.324 3.154 -4.920 1.00 98.62 183 ALA A N 1
ATOM 1375 C CA . ALA A 1 183 ? -11.513 4.472 -4.321 1.00 98.62 183 ALA A CA 1
ATOM 1376 C C . ALA A 1 183 ? -10.529 4.714 -3.178 1.00 98.62 183 ALA A C 1
ATOM 1378 O O . ALA A 1 183 ? -10.449 3.933 -2.231 1.00 98.62 183 ALA A O 1
ATOM 1379 N N . ILE A 1 184 ? -9.820 5.839 -3.240 1.00 98.62 184 ILE A N 1
ATOM 1380 C CA . ILE A 1 184 ? -9.032 6.358 -2.121 1.00 98.62 184 ILE A CA 1
ATOM 1381 C C . ILE A 1 184 ? -9.991 7.169 -1.253 1.00 98.62 184 ILE A C 1
ATOM 1383 O O . ILE A 1 184 ? -10.467 8.220 -1.674 1.00 98.62 184 ILE A O 1
ATOM 1387 N N . GLN A 1 185 ? -10.322 6.648 -0.075 1.00 98.12 185 GLN A N 1
ATOM 1388 C CA . GLN A 1 185 ? -11.377 7.195 0.780 1.00 98.12 185 GLN A CA 1
ATOM 1389 C C . GLN A 1 185 ? -10.836 8.194 1.802 1.00 98.12 185 GLN A C 1
ATOM 1391 O O . GLN A 1 185 ? -11.468 9.214 2.060 1.00 98.12 185 GLN A O 1
ATOM 1396 N N . GLU A 1 186 ? -9.673 7.911 2.392 1.00 98.50 186 GLU A N 1
ATOM 1397 C CA . GLU A 1 186 ? -9.073 8.759 3.425 1.00 98.50 186 GLU A CA 1
ATOM 1398 C C . GLU A 1 186 ? -7.547 8.777 3.281 1.00 98.50 186 GLU A C 1
ATOM 1400 O O . GLU A 1 186 ? -6.929 7.787 2.880 1.00 98.50 186 GLU A O 1
ATOM 1405 N N . ILE A 1 187 ? -6.927 9.897 3.653 1.00 98.75 187 ILE A N 1
ATOM 1406 C CA . ILE A 1 187 ? -5.472 10.028 3.757 1.00 98.75 187 ILE A CA 1
ATOM 1407 C C . ILE A 1 187 ? -5.146 10.250 5.236 1.00 98.75 187 ILE A C 1
ATOM 1409 O O . ILE A 1 187 ? -5.445 11.306 5.787 1.00 98.75 187 ILE A O 1
ATOM 1413 N N . VAL A 1 188 ? -4.534 9.253 5.875 1.00 98.81 188 VAL A N 1
ATOM 1414 C CA . VAL A 1 188 ? -4.184 9.301 7.305 1.00 98.81 188 VAL A CA 1
ATOM 1415 C C . VAL A 1 188 ? -2.875 10.061 7.497 1.00 98.81 188 VAL A C 1
ATOM 1417 O O . VAL A 1 188 ? -2.769 10.973 8.322 1.00 98.81 188 VAL A O 1
ATOM 1420 N N . CYS A 1 189 ? -1.869 9.723 6.692 1.00 98.81 189 CYS A N 1
ATOM 1421 C CA . CYS A 1 189 ? -0.638 10.490 6.624 1.00 98.81 189 CYS A CA 1
ATOM 1422 C C . CYS A 1 189 ? 0.061 10.347 5.278 1.00 98.81 189 CYS A C 1
ATOM 1424 O O . CYS A 1 189 ? -0.102 9.344 4.583 1.00 98.81 189 CYS A O 1
ATOM 1426 N N . LYS A 1 190 ? 0.877 11.342 4.936 1.00 98.19 190 LYS A N 1
ATOM 1427 C CA . LYS A 1 190 ? 1.825 11.284 3.819 1.00 98.19 190 LYS A CA 1
ATOM 1428 C C . LYS A 1 190 ? 2.942 12.314 4.007 1.00 98.19 190 LYS A C 1
ATOM 1430 O O .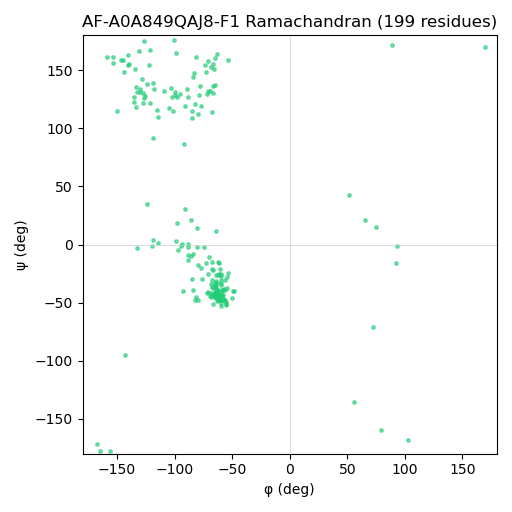 LYS A 1 190 ? 2.748 13.282 4.744 1.00 98.19 190 LYS A O 1
ATOM 1435 N N . PRO A 1 191 ? 4.087 12.198 3.326 1.00 96.94 191 PRO A N 1
ATOM 1436 C CA . PRO A 1 191 ? 5.050 13.290 3.273 1.00 96.94 191 PRO A CA 1
ATOM 1437 C C . PRO A 1 191 ? 4.503 14.521 2.526 1.00 96.94 191 PRO A C 1
ATOM 1439 O O . PRO A 1 191 ? 3.676 14.428 1.610 1.00 96.94 191 PRO A O 1
ATOM 1442 N N . MET A 1 192 ? 4.985 15.700 2.914 1.00 93.25 192 MET A N 1
ATOM 1443 C CA . MET A 1 192 ? 5.040 16.862 2.032 1.00 93.25 192 MET A CA 1
ATOM 1444 C C . MET A 1 192 ? 6.133 16.592 0.999 1.00 93.25 192 MET A C 1
ATOM 1446 O O . MET A 1 192 ? 7.236 16.171 1.347 1.00 93.25 192 MET A O 1
ATOM 1450 N N . THR A 1 193 ? 5.808 16.767 -0.275 1.00 81.00 193 THR A N 1
ATOM 1451 C CA . THR A 1 193 ? 6.744 16.567 -1.378 1.00 81.00 193 THR A CA 1
ATOM 1452 C C . THR A 1 193 ? 6.812 17.848 -2.190 1.00 81.00 193 THR A C 1
ATOM 1454 O O . THR A 1 193 ? 5.778 18.444 -2.477 1.00 81.00 193 THR A O 1
ATOM 1457 N N . ASP A 1 194 ? 8.022 18.227 -2.594 1.00 77.81 194 ASP A N 1
ATOM 1458 C CA . ASP A 1 194 ? 8.255 19.286 -3.583 1.00 77.81 194 ASP A CA 1
ATOM 1459 C C . ASP A 1 194 ? 8.185 18.728 -5.023 1.00 77.81 194 ASP A C 1
ATOM 1461 O O . ASP A 1 194 ? 8.762 19.286 -5.954 1.00 77.81 194 ASP A O 1
ATOM 1465 N N . GLY A 1 195 ? 7.524 17.577 -5.199 1.00 69.81 195 GLY A N 1
ATOM 1466 C CA . GLY A 1 195 ? 7.506 16.795 -6.428 1.00 69.81 195 GLY A CA 1
ATOM 1467 C C . GLY A 1 195 ? 8.647 15.778 -6.518 1.00 69.81 195 GLY A C 1
ATOM 1468 O O . GLY A 1 195 ? 9.577 15.735 -5.706 1.00 69.81 195 GLY A O 1
ATOM 1469 N N . ILE A 1 196 ? 8.570 14.920 -7.535 1.00 60.97 196 ILE A N 1
ATOM 1470 C CA . ILE A 1 196 ? 9.634 13.968 -7.853 1.00 60.97 196 ILE A CA 1
ATOM 1471 C C . ILE A 1 196 ? 10.710 14.730 -8.618 1.00 60.97 196 ILE A C 1
ATOM 1473 O O . ILE A 1 196 ? 10.495 15.143 -9.756 1.00 60.97 196 ILE A O 1
ATOM 1477 N N . LYS A 1 197 ? 11.891 14.903 -8.022 1.00 54.06 197 LYS A N 1
ATOM 1478 C CA . LYS A 1 197 ? 13.053 15.361 -8.790 1.00 54.06 197 LYS A CA 1
ATOM 1479 C C . LYS A 1 197 ? 13.425 14.240 -9.759 1.00 54.06 197 LYS A C 1
ATOM 1481 O O . LYS A 1 197 ? 13.825 13.163 -9.323 1.00 54.06 197 LYS A O 1
ATOM 1486 N N . HIS A 1 198 ? 13.271 14.487 -11.059 1.00 47.19 198 HIS A N 1
ATOM 1487 C CA . HIS A 1 198 ? 13.492 13.527 -12.152 1.00 47.19 198 HIS A CA 1
ATOM 1488 C C . HIS A 1 198 ? 14.949 13.030 -12.299 1.00 47.19 198 HIS A C 1
ATOM 1490 O O . HIS A 1 198 ? 15.274 12.348 -13.269 1.00 47.19 198 HIS A O 1
ATOM 1496 N N . ASP A 1 199 ? 15.813 13.303 -11.319 1.00 32.88 199 ASP A N 1
ATOM 1497 C CA . ASP A 1 199 ? 17.238 12.971 -11.348 1.00 32.88 199 ASP A CA 1
ATOM 1498 C C . ASP A 1 199 ? 17.575 11.632 -10.666 1.00 32.88 199 ASP A C 1
ATOM 1500 O O . ASP A 1 199 ? 18.727 11.202 -10.679 1.00 32.88 199 ASP A O 1
ATOM 1504 N N . ALA A 1 200 ? 16.588 10.925 -10.107 1.00 32.94 200 ALA A N 1
ATOM 1505 C CA . ALA A 1 200 ? 16.771 9.562 -9.611 1.00 32.94 200 ALA A CA 1
ATOM 1506 C C . ALA A 1 200 ? 16.431 8.545 -10.715 1.00 32.94 200 ALA A C 1
ATOM 1508 O O . ALA A 1 200 ? 15.292 8.087 -10.829 1.00 32.94 200 ALA A O 1
ATOM 1509 N N . ARG A 1 201 ? 17.428 8.236 -11.552 1.00 34.44 201 ARG A N 1
ATOM 1510 C CA . ARG A 1 201 ? 17.414 7.064 -12.444 1.00 34.44 201 ARG A CA 1
ATOM 1511 C C . ARG A 1 201 ? 17.403 5.760 -11.649 1.00 34.44 201 ARG A C 1
ATOM 1513 O O . ARG A 1 201 ? 18.113 5.697 -10.620 1.00 34.44 201 ARG A O 1
#